Protein 6P28 (pdb70)

Solvent-accessible surface area: 9108 Å² total; per-residue (Å²): 158,37,1,8,4,6,30,4,28,1,4,0,63,3,61,26,189,61,14,13,14,0,5,0,12,125,64,74,6,67,107,47,31,92,44,12,0,0,0,1,62,52,157,180,59,58,38,4,52,2,39,0,5,37,59,43,81,90,98,36,78,41,164,129,59,138,110,110,53,88,2,95,37,63,34,16,2,3,0,7,1,108,62,40,29,100,0,0,5,0,14,80,41,40,0,35,58,22,124,106,28,56,1,0,0,6,61,6,61,84,135,86,26,51,68,50,0,7,0,20,4,78,39,44,68,41,150,60,140,85,65,95,98,47,1,5,34,95,39,1,7,0,16,0,68,0,89,81,54,33,2,24,0,0,6,17,54,56,63,5,55,120,82,0,107,167,21,41,0,1,0,0,15,78,143,23,178,114,161,36,80,79,0,25,0,18,0,52,61,31,121,130

Secondary structure (DSSP, 8-state):
-B-BTTT-EEEEEE-STT--EEEEEEEE-SSTT--EEEEEESS--GGG-EEEEEPTTSPPP-TT-SS--B--TTSEEEEEETTT-PEEEEEEEE-SSSTTSEEEEEE--SSS--GGG-EEEEEEEESS-S-TTS-BTTTEEEEEEETTT--EEEEEEEEP-GGGTTPEEEEEESS--TT-STT-EEEEEEE-

Nearest PDB structures (foldseek):
  6p28-assembly1_A  TM=1.005E+00  e=9.018E-37  Saccharomyces cerevisiae
  6zqq-assembly4_D  TM=9.935E-01  e=1.922E-28  Saccharomyces cerevisiae
  6p25-assembly1_B  TM=9.724E-01  e=9.330E-30  Saccharomyces cerevisiae W303
  6p2r-assembly1_A  TM=8.924E-01  e=5.128E-16  Saccharomyces cerevisiae W303
  1t9f-assembly1_A  TM=8.942E-01  e=1.875E-12  Caenorhabditis elegans

B-factor: mean 20.51, std 10.95, range [8.38, 121.94]

Sequence (192 aa):
RDIALGSSVVSIKNQALGGSLLHSHIQTYPDGSNQQQVTCYGYKDANNEWFFNRERGLPSWSENETDIEYLKPGTSYRLVHKSTGRNLHTHPVAAPVSKTQWEVSGYGDNVVGDNKDNWVIEIMDQRGDEDPEKLHTLTTSFRIKNLEMGCYLAQTGNSLPEWGFRQQEVVCMKNPFKRDKRTWWNIETHEN

InterPro domains:
  IPR003342 ArnT-like, N-terminal domain [PF02366] (69-312)
  IPR016093 MIR motif [PF02815] (360-520)
  IPR016093 MIR motif [PS50919] (339-394)
  IPR016093 MIR motif [PS50919] (407-463)
  IPR016093 MIR motif [PS50919] (471-529)
  IPR016093 MIR motif [SM00472] (339-394)
  IPR016093 MIR motif [SM00472] (407-463)
  IPR016093 MIR motif [SM00472] (472-529)
  IPR027005 O-mannosyl-transferase-like [PTHR10050] (40-753)
  IPR032421 Protein O-mannosyl-transferase, C-terminal four TM domain [PF16192] (548-751)
  IPR036300 Mir domain superfamily [SSF82109] (346-525)

Radius of gyration: 15.25 Å; Cα contacts (8 Å, |Δi|>4): 508; chains: 1; bounding box: 36×42×40 Å

GO terms:
  GO:0004169 dolichyl-phosphate-mannose-protein mannosyltransferase activity (F, IDA)
  GO:0097582 dolichyl-phosphate-mannose-protein mannosyltransferase Pmt1p-Pmt2p dimer complex (C, IDA)
  GO:0097584 dolichyl-phosphate-mannose-protein mannosyltransferase Pmt5p-Pmt2p dimer complex (C, IDA)
  GO:0035269 protein O-linked glycosylation via mannose (P, IGI)
  GO:0036503 ERAD pathway (P, IGI)
  GO:0004169 dolichyl-phosphate-mannose-protein mannosyltransferase activity (F, IGI)
  GO:1900101 regulation of endoplasmic reticulum unfolded protein response (P, IGI)
  GO:0032527 protein exit from endoplasmic reticulum (P, IGI)
  GO:0035269 protein O-linked glycosylation via mannose (P, IMP)
  GO:0036503 ERAD pathway (P, IMP)
  GO:0005783 endoplasmic reticulum (C, HDA)
  GO:0004169 dolichyl-phosphate-mannose-protein mannosyltransferase activity (F, IMP)
  GO:1900101 regulation of endoplasmic reticulum unfolded protein response (P, IMP)
  GO:0006493 protein O-linked glycosylation (P, IMP)
  GO:0097582 dolichyl-phosphate-mannose-protein mannosyltransferase Pmt1p-Pmt2p dimer complex (C, IPI)
  GO:0005515 protein binding (F, IPI)
  GO:0035269 protein O-linked glycosylation via mannose (P, IDA)
  GO:0009272 fungal-type cell wall biogenesis (P, IDA)

Foldseek 3Di:
DFAFAPQKKFWKWFDDDVIATWFWDQFFDPDWPRATAIFGDHDDDLRRIKGKFAAQPDDTDDPPDDDTGTDFAPHKIWIARVVPQFTWFWDPTAFDPNRVFTGIHGHDHNPDDDLRRIKGKAWDFADDDDDSRTADAPGTKIWIARPVVRFTKFQDPAFDPCSNPRGTTITGHDPDDPPPRRRIMHTHDIDD

Structure (mmCIF, N/CA/C/O backbone):
data_6P28
#
_entry.id   6P28
#
_cell.length_a   34.289
_cell.length_b   71.403
_cell.length_c   37.886
_cell.angle_alpha   90.00
_cell.angle_beta   96.37
_cell.angle_gamma   90.00
#
_symmetry.space_group_name_H-M   'P 1 21 1'
#
loop_
_entity.id
_entity.type
_entity.pdbx_description
1 polymer 'Dolichyl-phosphate-mannose--protein mannosyltransferase 2'
2 water water
#
loop_
_atom_site.group_PDB
_atom_site.id
_atom_site.type_symbol
_atom_site.label_atom_id
_atom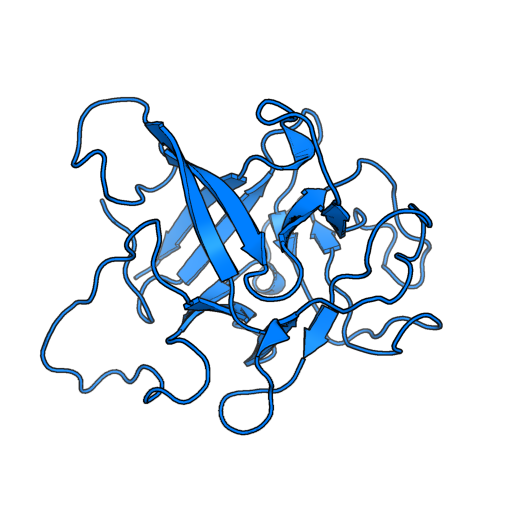_site.label_alt_id
_atom_site.label_comp_id
_atom_site.label_asym_id
_atom_site.label_entity_id
_atom_site.label_seq_id
_atom_site.pdbx_PDB_ins_code
_atom_site.Cartn_x
_atom_site.Cartn_y
_atom_site.Cartn_z
_atom_site.occupancy
_atom_site.B_iso_or_equiv
_atom_site.auth_seq_id
_atom_site.auth_comp_id
_atom_site.auth_asym_id
_atom_site.auth_atom_id
_atom_site.pdbx_PDB_model_num
ATOM 1 N N . ARG A 1 4 ? 24.393 36.934 -2.617 1.00 40.06 4 ARG A N 1
ATOM 2 C CA . ARG A 1 4 ? 23.153 36.410 -2.015 1.00 35.30 4 ARG A CA 1
ATOM 3 C C . ARG A 1 4 ? 22.081 37.492 -2.028 1.00 29.85 4 ARG A C 1
ATOM 4 O O . ARG A 1 4 ? 22.345 38.670 -2.026 1.00 36.80 4 ARG A O 1
ATOM 12 N N . ASP A 1 5 ? 20.872 37.039 -2.123 1.00 21.84 5 ASP A N 1
ATOM 13 C CA . ASP A 1 5 ? 19.731 37.874 -2.480 1.00 20.34 5 ASP A CA 1
ATOM 14 C C . ASP A 1 5 ? 18.737 37.622 -1.360 1.00 19.24 5 ASP A C 1
ATOM 15 O O . ASP A 1 5 ? 18.751 36.627 -0.629 1.00 17.70 5 ASP A O 1
ATOM 20 N N . ILE A 1 6 ? 17.839 38.594 -1.181 1.00 16.54 6 ILE A N 1
ATOM 21 C CA . ILE A 1 6 ? 16.825 38.531 -0.147 1.00 15.20 6 ILE A CA 1
ATOM 22 C C . ILE A 1 6 ? 15.486 38.132 -0.782 1.00 14.32 6 ILE A C 1
ATOM 23 O O . ILE A 1 6 ? 15.139 38.729 -1.826 1.00 16.10 6 ILE 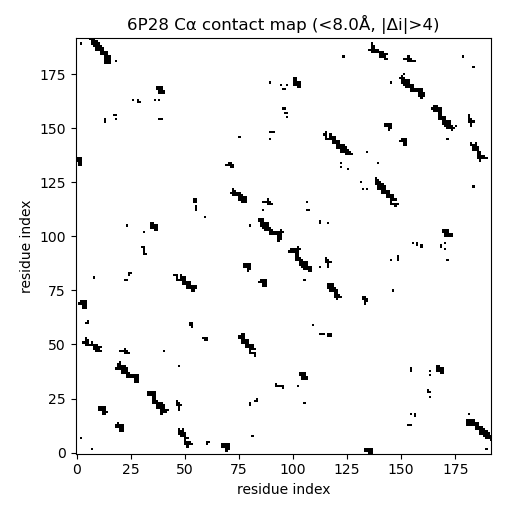A O 1
ATOM 28 N N . ALA A 1 7 ? 14.850 37.182 -0.106 1.00 14.06 7 ALA A N 1
ATOM 29 C CA . ALA A 1 7 ? 13.540 36.689 -0.586 1.00 16.69 7 ALA A CA 1
ATOM 30 C C . ALA A 1 7 ? 12.417 37.032 0.366 1.00 16.72 7 ALA A C 1
ATOM 31 O O . ALA A 1 7 ? 12.625 37.175 1.554 1.00 16.83 7 ALA A O 1
ATOM 33 N N . LEU A 1 8 ? 11.185 36.999 -0.124 1.00 15.71 8 LEU A N 1
ATOM 34 C CA . LEU A 1 8 ? 10.047 37.254 0.752 1.00 17.57 8 LEU A CA 1
ATOM 35 C C . LEU A 1 8 ? 9.661 35.996 1.553 1.00 15.34 8 LEU A C 1
ATOM 36 O O . LEU A 1 8 ? 9.465 34.920 0.988 1.00 18.01 8 LEU A O 1
ATOM 41 N N . GLY A 1 9 ? 9.555 36.156 2.871 1.00 15.05 9 GLY A N 1
ATOM 42 C CA . GLY A 1 9 ? 9.184 35.146 3.771 1.00 16.62 9 GLY A CA 1
ATOM 43 C C . GLY A 1 9 ? 10.333 34.401 4.423 1.00 17.52 9 GLY A C 1
ATOM 44 O O . GLY A 1 9 ? 10.464 34.346 5.670 1.00 21.09 9 GLY A O 1
ATOM 45 N N . SER A 1 10 ? 11.210 33.833 3.591 1.00 17.84 10 SER A N 1
ATOM 46 C CA . SER A 1 10 ? 12.214 32.934 4.179 1.00 17.90 10 SER A CA 1
ATOM 47 C C . SER A 1 10 ? 13.560 33.595 4.517 1.00 17.29 10 SER A C 1
ATOM 48 O O . SER A 1 10 ? 14.452 32.929 5.027 1.00 19.70 10 SER A O 1
ATOM 51 N N . SER A 1 11 ? 13.690 34.865 4.185 1.00 15.46 11 SER A N 1
ATOM 52 C CA . SER A 1 11 ? 14.865 35.650 4.624 1.00 14.34 11 SER A CA 1
ATOM 53 C C . SER A 1 11 ? 14.517 36.361 5.899 1.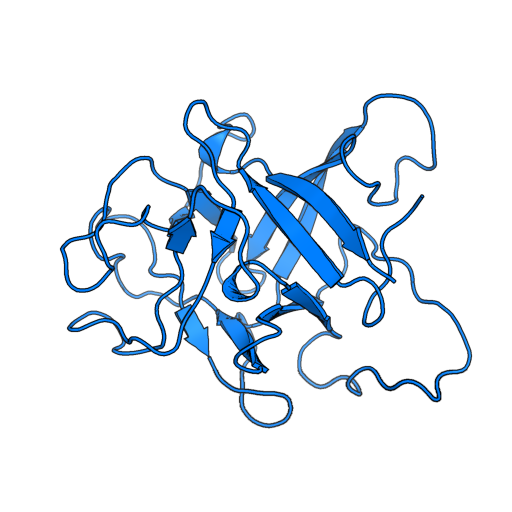00 13.14 11 SER A C 1
ATOM 54 O O . SER A 1 11 ? 13.638 37.318 5.911 1.00 15.93 11 SER A O 1
ATOM 57 N N . VAL A 1 12 ? 15.157 35.990 6.983 1.00 12.37 12 VAL A N 1
ATOM 58 C CA . VAL A 1 12 ? 15.028 36.693 8.295 1.00 13.26 12 VAL A CA 1
ATOM 59 C C . VAL A 1 12 ? 16.205 37.614 8.398 1.00 12.68 12 VAL A C 1
ATOM 60 O O . VAL A 1 12 ? 17.357 37.162 8.329 1.00 13.31 12 VAL A O 1
ATOM 64 N N . VAL A 1 13 ? 15.944 38.932 8.551 1.00 12.28 13 VAL A N 1
ATOM 65 C CA . VAL A 1 13 ? 17.006 39.918 8.402 1.00 12.05 13 VAL A CA 1
ATOM 66 C C . VAL A 1 13 ? 17.062 40.828 9.582 1.00 10.79 13 VAL A C 1
ATOM 67 O O . VAL A 1 13 ? 16.057 41.080 10.257 1.00 11.34 13 VAL A O 1
ATOM 71 N N . SER A 1 14 ? 18.236 41.413 9.760 1.00 11.07 14 SER A N 1
ATOM 72 C CA . SER A 1 14 ? 18.361 42.647 10.543 1.00 10.50 14 SER A CA 1
ATOM 73 C C . SER A 1 14 ? 18.612 43.763 9.562 1.00 9.89 14 SER A C 1
ATOM 74 O O . SER A 1 14 ? 19.212 43.550 8.494 1.00 11.05 14 SER A O 1
ATOM 77 N N . ILE A 1 15 ? 18.124 44.978 9.890 1.00 9.52 15 ILE A N 1
ATOM 78 C CA . ILE A 1 15 ? 18.089 46.124 8.974 1.00 9.58 15 ILE A CA 1
ATOM 79 C C . ILE A 1 15 ? 18.772 47.298 9.652 1.00 9.99 15 ILE A C 1
ATOM 80 O O . ILE A 1 15 ? 18.300 47.758 10.696 1.00 9.57 15 ILE A O 1
ATOM 85 N N . LYS A 1 16 ? 19.942 47.673 9.157 1.00 9.97 16 LYS A N 1
ATOM 86 C CA . LYS A 1 16 ? 20.766 48.638 9.766 1.00 10.26 16 LYS A CA 1
ATOM 87 C C . LYS A 1 16 ? 20.681 50.001 9.104 1.00 9.13 16 LYS A C 1
ATOM 88 O O . LYS A 1 16 ? 20.769 50.128 7.877 1.00 10.27 16 LYS A O 1
ATOM 94 N N . ASN A 1 17 ? 20.588 51.015 9.933 1.00 8.38 17 ASN A N 1
ATOM 95 C CA . ASN A 1 17 ? 20.552 52.373 9.416 1.00 9.60 17 ASN A CA 1
ATOM 96 C C . ASN A 1 17 ? 21.936 52.839 9.080 1.00 10.65 17 ASN A C 1
ATOM 97 O O . ASN A 1 17 ? 22.861 52.562 9.812 1.00 11.44 17 ASN A O 1
ATOM 102 N N . GLN A 1 18 ? 22.052 53.664 8.035 1.00 10.75 18 GLN A N 1
ATOM 103 C CA . GLN A 1 18 ? 23.384 54.065 7.515 1.00 11.39 18 GLN A CA 1
ATOM 104 C C . GLN A 1 18 ? 23.889 55.374 8.002 1.00 11.92 18 GLN A C 1
ATOM 105 O O . GLN A 1 18 ? 25.076 55.688 7.662 1.00 14.38 18 GLN A O 1
ATOM 111 N N . ALA A 1 19 ? 23.118 56.114 8.731 1.00 11.53 19 ALA A N 1
ATOM 112 C CA . ALA A 1 19 ? 23.678 57.369 9.312 1.00 13.54 19 ALA A CA 1
ATOM 113 C C . ALA A 1 19 ? 24.763 57.018 10.333 1.00 13.01 19 ALA A C 1
ATOM 114 O O . ALA A 1 19 ? 24.856 55.938 10.860 1.00 13.22 19 ALA A O 1
ATOM 116 N N . LEU A 1 20 ? 25.591 58.032 10.630 1.00 15.46 20 LEU A N 1
ATOM 117 C CA . LEU A 1 20 ? 26.538 57.904 11.704 1.00 15.70 20 LEU A CA 1
ATOM 118 C C . LEU A 1 20 ? 25.707 57.673 12.961 1.00 16.28 20 LEU A C 1
ATOM 119 O O . LEU A 1 20 ? 24.787 58.419 13.223 1.00 17.96 20 LEU A O 1
ATOM 124 N N . GLY A 1 21 ? 26.008 56.689 13.765 1.00 16.40 21 GLY A N 1
ATOM 125 C CA . GLY A 1 21 ? 25.132 56.426 14.910 1.00 17.35 21 GLY A CA 1
ATOM 126 C C . GLY A 1 21 ? 23.972 55.529 14.559 1.00 15.27 21 GLY A C 1
ATOM 127 O O . GLY A 1 21 ? 23.199 55.148 15.455 1.00 16.82 21 GLY A O 1
ATOM 128 N N . GLY A 1 22 ? 23.848 55.105 13.323 1.00 13.49 22 GLY A N 1
ATOM 129 C CA . GLY A 1 22 ? 22.734 54.264 12.923 1.00 12.97 22 GLY A CA 1
ATOM 130 C C . GLY A 1 22 ? 22.826 52.905 13.548 1.00 13.12 22 GLY A C 1
ATOM 131 O O . GLY A 1 22 ? 23.858 52.400 13.750 1.00 14.71 22 GLY A O 1
ATOM 132 N N . SER A 1 23 ? 21.681 52.347 13.835 1.00 12.04 23 SER A N 1
ATOM 133 C CA . SER A 1 23 ? 21.595 51.040 14.436 1.00 12.05 23 SER A CA 1
ATOM 134 C C . SER A 1 23 ? 20.368 50.298 13.926 1.00 11.32 23 SER A C 1
ATOM 135 O O . SER A 1 23 ? 19.777 50.729 13.021 1.00 11.88 23 SER A O 1
ATOM 138 N N . LEU A 1 24 ? 20.086 49.152 14.501 1.00 10.48 24 LEU A N 1
ATOM 139 C CA . LEU A 1 24 ? 19.171 48.142 13.964 1.00 9.72 24 LEU A CA 1
ATOM 140 C C . LEU A 1 24 ? 17.692 48.331 14.225 1.00 9.80 24 LEU A C 1
ATOM 141 O O . LEU A 1 24 ? 17.289 48.544 15.316 1.00 10.67 24 LEU A O 1
ATOM 146 N N . LEU A 1 25 ? 16.892 48.202 13.173 1.00 9.36 25 LEU A N 1
ATOM 147 C CA . LEU A 1 25 ? 15.443 48.348 13.331 1.00 9.25 25 LEU A CA 1
ATOM 148 C C . LEU A 1 25 ? 14.934 47.335 14.325 1.00 9.01 25 LEU A C 1
ATOM 149 O O . LEU A 1 25 ? 15.300 46.178 14.243 1.00 10.22 25 LEU A O 1
ATOM 154 N N . HIS A 1 26 ? 14.094 47.758 15.243 1.00 9.40 26 HIS A N 1
ATOM 155 C CA . HIS A 1 26 ? 13.800 46.957 16.493 1.00 9.93 26 HIS A CA 1
ATOM 156 C C . HIS A 1 26 ? 12.367 47.188 16.855 1.00 10.20 26 HIS A C 1
ATOM 157 O O . HIS A 1 26 ? 11.800 48.227 16.620 1.00 10.58 26 HIS A O 1
ATOM 164 N N . SER A 1 27 ? 11.775 46.175 17.513 1.00 10.53 27 SER A N 1
ATOM 165 C CA . SER A 1 27 ? 10.472 46.359 18.118 1.00 11.30 27 SER A CA 1
ATOM 166 C C . SER A 1 27 ? 10.431 45.377 19.313 1.00 13.80 27 SER A C 1
ATOM 167 O O . SER A 1 27 ? 11.400 44.631 19.600 1.00 13.90 27 SER A O 1
ATOM 170 N N . HIS A 1 28 ? 9.334 45.532 20.084 1.00 12.08 28 HIS A N 1
ATOM 171 C CA . HIS A 1 28 ? 9.178 44.825 21.376 1.00 13.32 28 HIS A CA 1
ATOM 172 C C . HIS A 1 28 ? 7.742 45.088 21.725 1.00 13.49 28 HIS A C 1
ATOM 173 O O . HIS A 1 28 ? 7.004 45.824 21.096 1.00 13.71 28 HIS A O 1
ATOM 180 N N . ILE A 1 29 ? 7.294 44.381 22.780 1.00 15.06 29 ILE A N 1
ATOM 181 C CA . ILE A 1 29 ? 5.843 44.495 23.162 1.00 16.56 29 ILE A CA 1
ATOM 182 C C . ILE A 1 29 ? 5.425 45.856 23.734 1.00 15.86 29 ILE A C 1
ATOM 183 O O . ILE A 1 29 ? 4.238 46.141 23.699 1.00 18.32 29 ILE A O 1
ATOM 188 N N . GLN A 1 30 ? 6.316 46.706 24.131 1.00 14.99 30 GLN A N 1
ATOM 189 C CA . GLN A 1 30 ? 5.982 47.955 24.749 1.00 15.94 30 GLN A CA 1
ATOM 190 C C . GLN A 1 30 ? 5.268 48.871 23.807 1.00 16.44 30 GLN A C 1
ATOM 191 O O . GLN A 1 30 ? 5.619 48.899 22.577 1.00 16.07 30 GLN A O 1
ATOM 197 N N . THR A 1 31 ? 4.296 49.621 24.253 1.00 15.67 31 THR A N 1
ATOM 198 C CA . THR A 1 31 ? 3.483 50.523 23.460 1.00 15.26 31 THR A CA 1
ATOM 199 C C . THR A 1 31 ? 3.811 51.986 23.709 1.00 14.78 31 THR A C 1
ATOM 200 O O . THR A 1 31 ? 4.425 52.347 24.728 1.00 16.96 31 THR A O 1
ATOM 204 N N . TYR A 1 32 ? 3.459 52.872 22.789 1.00 14.30 32 TYR A N 1
ATOM 205 C CA . TYR A 1 32 ? 3.648 54.286 22.988 1.00 14.43 32 TYR A CA 1
ATOM 206 C C . TYR A 1 32 ? 2.671 54.808 24.059 1.00 15.30 32 TYR A C 1
ATOM 207 O O . TYR A 1 32 ? 1.509 54.448 24.017 1.00 15.96 32 TYR A O 1
ATOM 216 N N . PRO A 1 33 ? 3.176 55.592 25.013 1.00 16.47 33 PRO A N 1
ATOM 217 C CA . PRO A 1 33 ? 2.246 56.132 26.053 1.00 18.02 33 PRO A CA 1
ATOM 218 C C . PRO A 1 33 ? 1.317 57.142 25.462 1.00 18.74 33 PRO A C 1
ATOM 219 O O . PRO A 1 33 ? 0.150 57.300 26.010 1.00 20.45 33 PRO A O 1
ATOM 223 N N . ASP A 1 34 ? 1.730 57.904 24.451 1.00 17.55 34 ASP A N 1
ATOM 224 C CA . ASP A 1 34 ? 0.876 58.857 23.782 1.00 20.24 34 ASP A CA 1
ATOM 225 C C . ASP A 1 34 ? 0.751 58.413 22.325 1.00 17.71 34 ASP A C 1
ATOM 226 O O . ASP A 1 34 ? 0.732 57.200 22.048 1.00 18.53 34 ASP A O 1
ATOM 231 N N . GLY A 1 35 ? 0.614 59.377 21.450 1.00 17.61 35 GLY A N 1
ATOM 232 C CA . GLY A 1 35 ? 0.508 59.073 20.016 1.00 17.77 35 GLY A CA 1
ATOM 233 C C . GLY A 1 35 ? -0.621 58.115 19.788 1.00 18.43 35 GLY A C 1
ATOM 234 O O . GLY A 1 35 ? -1.731 58.278 20.303 1.00 20.05 35 GLY A O 1
ATOM 235 N N . SER A 1 36 ? -0.358 57.062 19.017 1.00 16.30 36 SER A N 1
ATOM 236 C CA . SER A 1 36 ? -1.403 56.065 18.733 1.00 15.64 36 SER A CA 1
ATOM 237 C C . SER A 1 36 ? -1.593 55.009 19.814 1.00 16.36 36 SER A C 1
ATOM 238 O O . SER A 1 36 ? -2.512 54.168 19.690 1.00 15.95 36 SER A O 1
ATOM 241 N N . ASN A 1 37 ? -0.731 54.951 20.809 1.00 16.65 37 ASN A N 1
ATOM 242 C CA . ASN A 1 37 ? -0.703 53.817 21.758 1.00 16.07 37 ASN A CA 1
ATOM 243 C C . ASN A 1 37 ? -0.448 52.505 21.189 1.00 15.29 37 ASN A C 1
ATOM 244 O O . ASN A 1 37 ? -0.595 51.484 21.816 1.00 15.71 37 ASN A O 1
ATOM 249 N N . GLN A 1 38 ? 0.051 52.457 19.944 1.00 14.49 38 GLN A N 1
ATOM 250 C CA . GLN A 1 38 ? 0.427 51.211 19.299 1.00 14.12 38 GLN A CA 1
ATOM 251 C C . GLN A 1 38 ? 1.856 50.709 19.753 1.00 12.57 38 GLN A C 1
ATOM 252 O O . GLN A 1 38 ? 2.552 51.409 20.466 1.00 14.10 38 GLN A O 1
ATOM 258 N N . GLN A 1 39 ? 2.252 49.539 19.234 1.00 13.26 39 GLN A N 1
ATOM 259 C CA . GLN A 1 39 ? 3.515 48.956 19.611 1.00 13.34 39 GLN A CA 1
ATOM 260 C C . GLN A 1 39 ? 4.663 49.862 19.122 1.00 11.50 39 GLN A C 1
ATOM 261 O O . GLN A 1 39 ? 4.660 50.303 17.934 1.00 13.07 39 GLN A O 1
ATOM 267 N N . GLN A 1 40 ? 5.619 50.114 19.918 1.00 11.85 40 GLN A N 1
ATOM 268 C CA . GLN A 1 40 ? 6.781 50.941 19.595 1.00 11.68 40 GLN A CA 1
ATOM 269 C C . GLN A 1 40 ? 7.648 50.258 18.536 1.00 10.90 40 GLN A C 1
ATOM 270 O O . GLN A 1 40 ? 7.805 49.043 18.501 1.00 11.71 40 GLN A O 1
ATOM 276 N N . VAL A 1 41 ? 8.290 51.109 17.700 1.00 10.65 41 VAL A N 1
ATOM 277 C CA . VAL A 1 41 ? 9.387 50.709 16.850 1.00 9.90 41 VAL A CA 1
ATOM 278 C C . VAL A 1 41 ? 10.518 51.632 17.092 1.00 10.53 41 VAL A C 1
ATOM 279 O O . VAL A 1 41 ? 10.338 52.828 17.246 1.00 11.63 41 VAL A O 1
ATOM 283 N N . THR A 1 42 ? 11.733 51.050 17.188 1.00 10.87 42 THR A N 1
ATOM 284 C CA . THR A 1 42 ? 12.905 51.813 17.621 1.00 10.24 42 THR A CA 1
ATOM 285 C C . THR A 1 42 ? 14.109 51.360 16.759 1.00 9.86 42 THR A C 1
ATOM 286 O O . THR A 1 42 ? 13.972 50.434 15.940 1.00 9.24 42 THR A O 1
ATOM 290 N N . CYS A 1 43 ? 15.279 51.921 16.971 1.00 9.44 43 CYS A N 1
ATOM 291 C CA . CYS A 1 43 ? 16.525 51.295 16.644 1.00 10.15 43 CYS A CA 1
ATOM 292 C C . CYS A 1 43 ? 17.340 51.004 17.906 1.00 10.37 43 CYS A C 1
ATOM 293 O O . CYS A 1 43 ? 17.349 51.806 18.827 1.00 12.00 43 CYS A O 1
ATOM 296 N N . TYR A 1 44 ? 17.989 49.867 17.859 1.00 11.15 44 TYR A N 1
ATOM 297 C CA . TYR A 1 44 ? 18.752 49.296 18.953 1.00 13.47 44 TYR A CA 1
ATOM 298 C C . TYR A 1 44 ? 20.120 48.887 18.463 1.00 12.56 44 TYR A C 1
ATOM 299 O O . TYR A 1 44 ? 20.344 48.429 17.398 1.00 13.82 44 TYR A O 1
ATOM 308 N N . GLY A 1 45 ? 21.107 49.027 19.396 1.00 15.94 45 GLY A N 1
ATOM 309 C CA . GLY A 1 45 ? 22.497 48.897 19.008 1.00 18.01 45 GLY A CA 1
ATOM 310 C C . GLY A 1 45 ? 23.129 47.517 19.102 1.00 22.78 45 GLY A C 1
ATOM 311 O O . GLY A 1 45 ? 24.236 47.383 18.583 1.00 29.56 45 GLY A O 1
ATOM 312 N N . TYR A 1 46 ? 22.496 46.501 19.672 1.00 18.71 46 TYR A N 1
ATOM 313 C CA . TYR A 1 46 ? 23.096 45.218 20.008 1.00 20.93 46 TYR A CA 1
ATOM 314 C C . TYR A 1 46 ? 22.309 44.108 19.406 1.00 23.59 46 TYR A C 1
ATOM 315 O O . TYR A 1 46 ? 21.116 44.260 19.098 1.00 20.33 46 TYR A O 1
ATOM 324 N N . LYS A 1 47 ? 22.978 42.956 19.331 1.00 23.28 47 LYS A N 1
ATOM 325 C CA . LYS A 1 47 ? 22.411 41.769 18.765 1.00 26.64 47 LYS A CA 1
ATOM 326 C C . LYS A 1 47 ? 21.250 41.324 19.637 1.00 21.47 47 LYS A C 1
ATOM 327 O O . LYS A 1 47 ? 21.347 41.225 20.847 1.00 24.53 47 LYS A O 1
ATOM 333 N N . ASP A 1 48 ? 20.107 41.108 19.004 1.00 20.05 48 ASP A N 1
ATOM 334 C CA . ASP A 1 48 ? 18.957 40.601 19.730 1.00 19.22 48 ASP A CA 1
ATOM 335 C C . ASP A 1 48 ? 17.936 39.993 18.785 1.00 17.53 48 ASP A C 1
ATOM 336 O O . ASP A 1 48 ? 17.864 40.368 17.614 1.00 17.56 48 ASP A O 1
ATOM 341 N N . ALA A 1 49 ? 17.143 39.056 19.289 1.00 18.37 49 ALA A N 1
ATOM 342 C CA . ALA A 1 49 ? 16.064 38.511 18.486 1.00 17.23 49 ALA A CA 1
ATOM 343 C C . ALA A 1 49 ? 14.965 39.543 18.105 1.00 15.19 49 ALA A C 1
ATOM 344 O O . ALA A 1 49 ? 14.342 39.330 17.030 1.00 16.57 49 ALA A O 1
ATOM 346 N N . ASN A 1 50 ? 14.848 40.588 18.923 1.00 15.27 50 ASN A N 1
ATOM 347 C CA . ASN A 1 50 ? 13.862 41.628 18.625 1.00 13.93 50 ASN A CA 1
ATOM 348 C C . ASN A 1 50 ? 14.302 42.550 17.460 1.00 13.22 50 ASN A C 1
ATOM 349 O O . ASN A 1 50 ? 13.546 43.458 17.082 1.00 12.92 50 ASN A O 1
ATOM 354 N N . ASN A 1 51 ? 15.476 42.336 16.925 1.00 12.99 51 ASN A N 1
ATOM 355 C CA . ASN A 1 51 ? 15.943 42.973 15.648 1.00 13.59 51 ASN A CA 1
ATOM 356 C C . ASN A 1 51 ? 15.625 42.191 14.382 1.00 12.67 51 ASN A C 1
ATOM 357 O O . ASN A 1 51 ? 15.989 42.633 13.311 1.00 13.50 51 ASN A O 1
ATOM 362 N N . GLU A 1 52 ? 14.949 41.036 14.495 1.00 12.31 52 GLU A N 1
ATOM 363 C CA . GLU A 1 52 ? 14.647 40.253 13.351 1.00 12.69 52 GLU A CA 1
ATOM 364 C C . GLU A 1 52 ? 13.350 40.580 12.671 1.00 11.09 52 GLU A C 1
ATOM 365 O O . GLU A 1 52 ? 12.297 40.735 13.330 1.00 12.82 52 GLU A O 1
ATOM 371 N N . TRP A 1 53 ? 13.408 40.698 11.346 1.00 10.41 53 TRP A N 1
ATOM 372 C CA . TRP A 1 53 ? 12.272 41.061 10.491 1.00 10.57 53 TRP A CA 1
ATOM 373 C C . TRP A 1 53 ? 12.205 40.095 9.332 1.00 11.53 53 TRP A C 1
ATOM 374 O O . TRP A 1 53 ? 13.251 39.511 8.934 1.00 12.00 53 TRP A O 1
ATOM 385 N N . PHE A 1 54 ? 11.058 39.975 8.710 1.00 12.22 54 PHE A N 1
ATOM 386 C CA . PHE A 1 54 ? 10.944 39.359 7.411 1.00 12.03 54 PHE A CA 1
ATOM 387 C C . PHE A 1 54 ? 9.945 40.077 6.566 1.00 12.17 54 PHE A C 1
ATOM 388 O O . PHE A 1 54 ? 9.099 40.812 7.113 1.00 13.38 54 PHE A O 1
ATOM 396 N N . PHE A 1 55 ? 9.997 39.941 5.285 1.00 13.49 55 PHE A N 1
ATOM 397 C CA . PHE A 1 55 ? 9.078 40.579 4.347 1.00 12.63 55 PHE A CA 1
ATOM 398 C C . PHE A 1 55 ? 7.939 39.615 4.074 1.00 13.98 55 PHE A C 1
ATOM 399 O O . PHE A 1 55 ? 8.174 38.405 3.837 1.00 14.78 55 PHE A O 1
ATOM 407 N N . ASN A 1 56 ? 6.729 40.146 4.043 1.00 12.80 56 ASN A N 1
ATOM 408 C CA . ASN A 1 56 ? 5.515 39.378 3.648 1.00 12.87 56 ASN A CA 1
ATOM 409 C C . ASN A 1 56 ? 4.874 40.126 2.524 1.00 13.19 56 ASN A C 1
ATOM 410 O O . ASN A 1 56 ? 5.218 41.218 2.108 1.00 14.22 56 ASN A O 1
ATOM 415 N N . ARG A 1 57 ? 3.900 39.384 1.914 1.00 13.99 57 ARG A N 1
ATOM 416 C CA . ARG A 1 57 ? 3.165 39.972 0.857 1.00 15.86 57 ARG A CA 1
ATOM 417 C C . ARG A 1 57 ? 2.285 41.212 1.235 1.00 14.35 57 ARG A C 1
ATOM 418 O O . ARG A 1 57 ? 1.937 41.343 2.395 1.00 17.26 57 ARG A O 1
ATOM 426 N N . GLU A 1 58 ? 2.054 42.034 0.231 1.00 16.23 58 GLU A N 1
ATOM 427 C CA . GLU A 1 58 ? 1.164 43.199 0.397 1.00 18.58 58 GLU A CA 1
ATOM 428 C C . GLU A 1 58 ? -0.130 42.777 0.992 1.00 20.71 58 GLU A C 1
ATOM 429 O O . GLU A 1 58 ? -0.604 41.626 0.894 1.00 21.17 58 GLU A O 1
ATOM 435 N N . ARG A 1 59 ? -0.751 43.753 1.648 1.00 20.99 59 ARG A N 1
ATOM 436 C CA . ARG A 1 59 ? -1.992 43.513 2.359 1.00 24.69 59 ARG A CA 1
ATOM 437 C C . ARG A 1 59 ? -3.014 42.966 1.394 1.00 22.89 59 ARG A C 1
ATOM 438 O O . ARG A 1 59 ? -3.164 43.454 0.274 1.00 24.80 59 ARG A O 1
ATOM 446 N N . GLY A 1 60 ? -3.720 41.940 1.846 1.00 30.25 60 GLY A N 1
ATOM 447 C CA . GLY A 1 60 ? -4.707 41.295 1.017 1.00 29.94 60 GLY A CA 1
ATOM 448 C C . GLY A 1 60 ? -4.252 40.128 0.175 1.00 33.56 60 GLY A C 1
ATOM 449 O O . GLY A 1 60 ? -5.112 39.317 -0.165 1.00 29.70 60 GLY A O 1
ATOM 450 N N . LEU A 1 61 ? -2.938 40.015 -0.177 1.00 28.86 61 LEU A N 1
ATOM 451 C CA . LEU A 1 61 ? -2.418 38.799 -0.820 1.00 27.46 61 LEU A CA 1
ATOM 452 C C . LEU A 1 61 ? -2.199 37.685 0.165 1.00 24.34 61 LEU A C 1
ATOM 453 O O . LEU A 1 61 ? -2.086 37.876 1.367 1.00 23.78 61 LEU A O 1
ATOM 458 N N . PRO A 1 62 ? -2.134 36.426 -0.352 1.00 24.89 62 PRO A N 1
ATOM 459 C CA . PRO A 1 62 ? -1.873 35.332 0.571 1.00 25.98 62 PRO A CA 1
ATOM 460 C C . PRO A 1 62 ? -0.528 35.516 1.268 1.00 20.61 62 PRO A C 1
ATOM 461 O O . PRO A 1 62 ? 0.419 35.818 0.592 1.00 22.92 62 PRO A O 1
ATOM 465 N N . SER A 1 63 ? -0.532 35.248 2.523 1.00 20.54 63 SER A N 1
ATOM 466 C CA . SER A 1 63 ? 0.678 35.351 3.363 1.00 21.41 63 SER A CA 1
ATOM 467 C C . SER A 1 63 ? 1.639 34.252 3.006 1.00 21.70 63 SER A C 1
ATOM 468 O O . SER A 1 63 ? 1.238 33.138 2.606 1.00 24.31 63 SER A O 1
ATOM 471 N N . TRP A 1 64 ? 2.935 34.494 3.187 1.00 19.06 64 TRP A N 1
ATOM 472 C CA . TRP A 1 64 ? 3.935 33.458 2.890 1.00 19.43 64 TRP A CA 1
ATOM 473 C C . TRP A 1 64 ? 3.716 32.223 3.787 1.00 18.80 64 TRP A C 1
ATOM 474 O O . TRP A 1 64 ? 3.374 32.345 4.913 1.00 19.81 64 TRP A O 1
ATOM 485 N N . SER A 1 65 ? 3.992 31.046 3.250 1.00 21.20 65 SER A N 1
ATOM 486 C CA . SER A 1 65 ? 4.093 29.807 4.007 1.00 23.11 65 SER A CA 1
ATOM 487 C C . SER A 1 65 ? 5.261 29.018 3.448 1.00 24.88 65 SER A C 1
ATOM 488 O O . SER A 1 65 ? 5.792 29.330 2.379 1.00 24.80 65 SER A O 1
ATOM 491 N N . GLU A 1 66 ? 5.605 27.929 4.136 1.00 28.16 66 GLU A N 1
ATOM 492 C CA . GLU A 1 66 ? 6.737 27.091 3.757 1.00 33.64 66 GLU A CA 1
ATOM 493 C C . GLU A 1 66 ? 6.376 26.121 2.632 1.00 36.63 66 GLU A C 1
ATOM 494 O O . GLU A 1 66 ? 7.259 25.383 2.190 1.00 44.92 66 GLU A O 1
ATOM 500 N N . ASN A 1 67 ? 5.116 26.118 2.176 1.00 37.95 67 ASN A N 1
ATOM 501 C CA . ASN A 1 67 ? 4.613 25.185 1.140 1.00 47.58 67 ASN A CA 1
ATOM 502 C C . ASN A 1 67 ? 4.433 25.814 -0.260 1.00 45.93 67 ASN A C 1
ATOM 503 O O . ASN A 1 67 ? 3.655 25.335 -1.066 1.00 48.20 67 ASN A O 1
ATOM 508 N N . GLU A 1 68 ? 5.172 26.864 -0.563 1.00 39.49 68 GLU A N 1
ATOM 509 C CA . GLU A 1 68 ? 5.028 27.543 -1.847 1.00 38.68 68 GLU A CA 1
ATOM 510 C C . GLU A 1 68 ? 5.889 26.990 -2.989 1.00 37.39 68 GLU A C 1
ATOM 511 O O . GLU A 1 68 ? 6.929 26.370 -2.792 1.00 41.10 68 GLU A O 1
ATOM 517 N N . THR A 1 69 ? 5.466 27.321 -4.196 1.00 39.02 69 THR A N 1
ATOM 518 C CA . THR A 1 69 ? 6.034 26.667 -5.387 1.00 40.55 69 THR A CA 1
ATOM 519 C C . THR A 1 69 ? 7.374 27.298 -5.743 1.00 36.56 69 THR A C 1
ATOM 520 O O . THR A 1 69 ? 8.338 26.578 -6.072 1.00 30.96 69 THR A O 1
ATOM 524 N N . ASP A 1 70 ? 7.482 28.620 -5.641 1.00 28.38 70 ASP A N 1
ATOM 525 C CA . ASP A 1 70 ? 8.756 29.282 -6.018 1.00 26.41 70 ASP A CA 1
ATOM 526 C C . ASP A 1 70 ? 9.307 30.169 -4.896 1.00 21.16 70 ASP A C 1
ATOM 527 O O . ASP A 1 70 ? 8.574 30.605 -4.009 1.00 24.14 70 ASP A O 1
ATOM 532 N N . ILE A 1 71 ? 10.586 30.417 -5.000 1.00 18.09 71 ILE A N 1
ATOM 533 C CA . ILE A 1 71 ? 11.230 31.506 -4.227 1.00 18.96 71 ILE A CA 1
ATOM 534 C C . ILE A 1 71 ? 10.861 32.834 -4.905 1.00 20.70 71 ILE A C 1
ATOM 535 O O . ILE A 1 71 ? 10.885 32.918 -6.132 1.00 23.10 71 ILE A O 1
ATOM 540 N N . GLU A 1 72 ? 10.445 33.796 -4.118 1.00 18.67 72 GLU A N 1
ATOM 541 C CA . GLU A 1 72 ? 10.080 35.103 -4.646 1.00 19.40 72 GLU A CA 1
ATOM 542 C C . GLU A 1 72 ? 11.158 36.085 -4.107 1.00 17.65 72 GLU A C 1
ATOM 543 O O . GLU A 1 72 ? 11.206 36.322 -2.901 1.00 18.21 72 GLU A O 1
ATOM 549 N N . TYR A 1 73 ? 11.938 36.621 -4.989 1.00 17.67 73 TYR A N 1
ATOM 550 C CA . TYR A 1 73 ? 12.940 37.593 -4.572 1.00 17.35 73 TYR A CA 1
ATOM 551 C C . TYR A 1 73 ? 12.297 38.930 -4.411 1.00 18.66 73 TYR A C 1
ATOM 552 O O . TYR A 1 73 ? 11.415 39.318 -5.165 1.00 19.17 73 TYR A O 1
ATOM 561 N N . LEU A 1 74 ? 12.732 39.661 -3.431 1.00 16.61 74 LEU A N 1
ATOM 562 C CA . LEU A 1 74 ? 12.222 41.020 -3.235 1.00 18.38 74 LEU A CA 1
ATOM 563 C C . LEU A 1 74 ? 12.571 41.902 -4.436 1.00 19.64 74 LEU A C 1
ATOM 564 O O . LEU A 1 74 ? 13.752 41.889 -4.873 1.00 21.83 74 LEU A O 1
ATOM 569 N N . LYS A 1 75 ? 11.626 42.688 -4.902 1.00 18.56 75 LYS A N 1
ATOM 570 C CA . LYS A 1 75 ? 11.757 43.560 -6.103 1.00 20.03 75 LYS A CA 1
ATOM 571 C C . LYS A 1 75 ? 11.515 44.997 -5.576 1.00 18.64 75 LYS A C 1
ATOM 572 O O . LYS A 1 75 ? 10.465 45.292 -4.992 1.00 18.08 75 LYS A O 1
ATOM 578 N N . PRO A 1 76 ? 12.435 45.909 -5.928 1.00 16.19 76 PRO A N 1
ATOM 579 C CA . PRO A 1 76 ? 12.261 47.332 -5.634 1.00 17.98 76 PRO A CA 1
ATOM 580 C C . PRO A 1 76 ? 11.044 47.741 -6.468 1.00 22.10 76 PRO A C 1
ATOM 581 O O . PRO A 1 76 ? 10.883 47.248 -7.586 1.00 24.68 76 PRO A O 1
ATOM 585 N N . GLY A 1 77 ? 10.208 48.628 -5.948 1.00 22.27 77 GLY A N 1
ATOM 586 C CA . GLY A 1 77 ? 8.997 49.003 -6.619 1.00 22.97 77 GLY A CA 1
ATOM 587 C C . GLY A 1 77 ? 7.721 48.319 -6.292 1.00 23.96 77 GLY A C 1
ATOM 588 O O . GLY A 1 77 ? 6.680 48.886 -6.517 1.00 28.66 77 GLY A O 1
ATOM 589 N N . THR A 1 78 ? 7.774 47.106 -5.719 1.00 20.96 78 THR A N 1
ATOM 590 C CA . THR A 1 78 ? 6.679 46.273 -5.438 1.00 17.90 78 THR A CA 1
ATOM 591 C C . THR A 1 78 ? 6.261 46.493 -3.891 1.00 20.36 78 THR A C 1
ATOM 592 O O . THR A 1 78 ? 7.145 46.616 -3.014 1.00 17.37 78 THR A O 1
ATOM 596 N N . SER A 1 79 ? 4.994 46.443 -3.513 1.00 17.90 79 SER A N 1
ATOM 597 C CA . SER A 1 79 ? 4.552 46.570 -2.093 1.00 17.50 79 SER A CA 1
ATOM 598 C C . SER A 1 79 ? 4.777 45.340 -1.302 1.00 15.43 79 SER A C 1
ATOM 599 O O . SER A 1 79 ? 4.390 44.212 -1.659 1.00 17.10 79 SER A O 1
ATOM 602 N N . TYR A 1 80 ? 5.273 45.492 -0.063 1.00 14.74 80 TYR A N 1
ATOM 603 C CA . TYR A 1 80 ? 5.506 44.459 0.909 1.00 13.85 80 TYR A CA 1
ATOM 604 C C . TYR A 1 80 ? 5.104 44.859 2.318 1.00 12.70 80 TYR A C 1
ATOM 605 O O . TYR A 1 80 ? 5.126 46.086 2.608 1.00 14.98 80 TYR A O 1
ATOM 614 N N . ARG A 1 81 ? 4.979 43.881 3.211 1.00 12.09 81 ARG A N 1
ATOM 615 C CA . ARG A 1 81 ? 4.720 44.140 4.622 1.00 13.37 81 ARG A CA 1
ATOM 616 C C . ARG A 1 81 ? 5.967 43.676 5.398 1.00 13.90 81 ARG A C 1
ATOM 617 O O . ARG A 1 81 ? 6.391 42.528 5.262 1.00 13.25 81 ARG A O 1
ATOM 625 N N . LEU A 1 82 ? 6.548 44.564 6.205 1.00 10.48 82 LEU A N 1
ATOM 626 C CA . LEU A 1 82 ? 7.726 44.264 6.977 1.00 12.75 82 LEU A CA 1
ATOM 627 C C . LEU A 1 82 ? 7.317 43.816 8.344 1.00 11.98 82 LEU A C 1
ATOM 628 O O . LEU A 1 82 ? 6.736 44.608 9.100 1.00 12.65 82 LEU A O 1
ATOM 633 N N . VAL A 1 83 ? 7.526 42.541 8.630 1.00 12.03 83 VAL A N 1
ATOM 634 C CA . VAL A 1 83 ? 6.951 41.889 9.831 1.00 11.60 83 VAL A CA 1
ATOM 635 C C . VAL A 1 83 ? 7.993 41.659 10.883 1.00 11.90 83 VAL A C 1
ATOM 636 O O . VAL A 1 83 ? 9.088 41.138 10.603 1.00 13.06 83 VAL A O 1
ATOM 640 N N . HIS A 1 84 ? 7.724 42.066 12.098 1.00 12.52 84 HIS A N 1
ATOM 641 C CA . HIS A 1 84 ? 8.638 41.906 13.227 1.00 12.06 84 HIS A CA 1
ATOM 642 C C . HIS A 1 84 ? 8.503 40.438 13.639 1.00 14.08 84 HIS A C 1
ATOM 643 O O . HIS A 1 84 ? 7.423 40.053 14.084 1.00 16.13 84 HIS A O 1
ATOM 650 N N . LYS A 1 85 ? 9.588 39.690 13.576 1.00 14.43 85 LYS A N 1
ATOM 651 C CA . LYS A 1 85 ? 9.461 38.232 13.741 1.00 15.98 85 LYS A CA 1
ATOM 652 C C . LYS A 1 85 ? 9.015 37.915 15.161 1.00 16.76 85 LYS A C 1
ATOM 653 O O . LYS A 1 85 ? 8.168 36.994 15.283 1.00 19.68 85 LYS A O 1
ATOM 659 N N . SER A 1 86 ? 9.551 38.514 16.200 1.00 15.07 86 SER A N 1
ATOM 660 C CA . SER A 1 86 ? 9.233 38.114 17.583 1.00 16.02 86 SER A CA 1
ATOM 661 C C . SER A 1 86 ? 7.804 38.376 17.947 1.00 18.59 86 SER A C 1
ATOM 662 O O . SER A 1 86 ? 7.196 37.581 18.654 1.00 21.68 86 SER A O 1
ATOM 665 N N . THR A 1 87 ? 7.206 39.464 17.500 1.00 16.26 87 THR A N 1
ATOM 666 C CA . THR A 1 87 ? 5.827 39.806 17.835 1.00 17.80 87 THR A CA 1
ATOM 667 C C . THR A 1 87 ? 4.833 39.526 16.751 1.00 16.19 87 THR A C 1
ATOM 668 O O . THR A 1 87 ? 3.644 39.519 17.054 1.00 17.95 87 THR A O 1
ATOM 672 N N . GLY A 1 88 ? 5.188 39.336 15.494 1.00 16.55 88 GLY A N 1
ATOM 673 C CA . GLY A 1 88 ? 4.288 39.196 14.368 1.00 15.08 88 GLY A CA 1
ATOM 674 C C . GLY A 1 88 ? 3.547 40.454 13.904 1.00 14.28 88 GLY A C 1
ATOM 675 O O . GLY A 1 88 ? 2.783 40.365 13.032 1.00 16.20 88 GLY A O 1
ATOM 676 N N . ARG A 1 89 ? 3.863 41.599 14.500 1.00 13.77 89 ARG A N 1
ATOM 677 C CA . ARG A 1 89 ? 3.278 42.875 14.099 1.00 14.06 89 ARG A CA 1
ATOM 678 C C . ARG A 1 89 ? 3.913 43.412 12.806 1.00 13.83 89 ARG A C 1
ATOM 679 O O . ARG A 1 89 ? 5.082 43.151 12.521 1.00 14.24 89 ARG A O 1
ATOM 687 N N . ASN A 1 90 ? 3.129 44.161 12.036 1.00 13.54 90 ASN A N 1
ATOM 688 C CA . ASN A 1 90 ? 3.565 44.785 10.785 1.00 12.97 90 ASN A CA 1
ATOM 689 C C . ASN A 1 90 ? 4.095 46.169 11.029 1.00 12.96 90 ASN A C 1
ATOM 690 O O . ASN A 1 90 ? 3.440 46.961 11.719 1.00 12.63 90 ASN A O 1
ATOM 695 N N . LEU A 1 91 ? 5.182 46.524 10.352 1.00 10.36 91 LEU A N 1
ATOM 696 C CA . LEU A 1 91 ? 5.631 47.905 10.350 1.00 10.22 91 LEU A CA 1
ATOM 697 C C . LEU A 1 91 ? 4.523 48.783 9.837 1.00 10.65 91 LEU A C 1
ATOM 698 O O . LEU A 1 91 ? 3.953 48.459 8.777 1.00 10.29 91 LEU A O 1
ATOM 703 N N . HIS A 1 92 ? 4.265 49.916 10.471 1.00 10.32 92 HIS A N 1
ATOM 704 C CA . HIS A 1 92 ? 3.054 50.683 10.172 1.00 11.19 92 HIS A CA 1
ATOM 705 C C . HIS A 1 92 ? 3.304 52.161 10.418 1.00 10.35 92 HIS A C 1
ATOM 706 O O . HIS A 1 92 ? 4.102 52.550 11.279 1.00 10.94 92 HIS A O 1
ATOM 713 N N . THR A 1 93 ? 2.612 53.017 9.690 1.00 10.98 93 THR A N 1
ATOM 714 C CA . THR A 1 93 ? 2.616 54.477 9.971 1.00 11.42 93 THR A CA 1
ATOM 715 C C . THR A 1 93 ? 1.270 55.028 9.615 1.00 12.59 93 THR A C 1
ATOM 716 O O . THR A 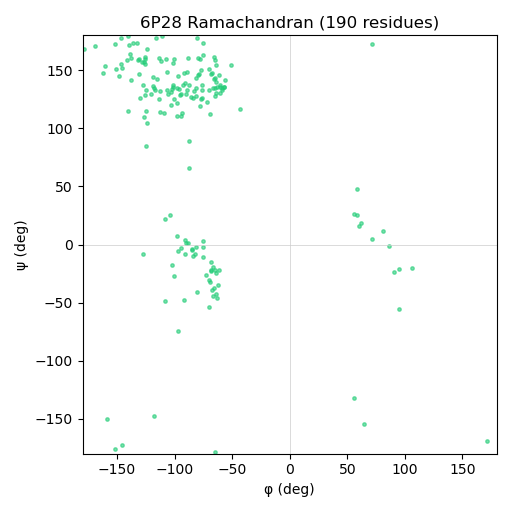1 93 ? 0.341 54.299 9.274 1.00 13.46 93 THR A O 1
ATOM 720 N N . HIS A 1 94 ? 1.116 56.341 9.861 1.00 12.07 94 HIS A N 1
ATOM 721 C CA . HIS A 1 94 ? -0.240 56.979 9.947 1.00 12.74 94 HIS A CA 1
ATOM 722 C C . HIS A 1 94 ? 0.097 58.431 10.208 1.00 13.64 94 HIS A C 1
ATOM 723 O O . HIS A 1 94 ? 1.244 58.820 10.487 1.00 12.64 94 HIS A O 1
ATOM 730 N N . PRO A 1 95 ? -0.917 59.282 10.090 1.00 13.37 95 PRO A N 1
ATOM 731 C CA . PRO A 1 95 ? -0.736 60.709 10.331 1.00 13.38 95 PRO A CA 1
ATOM 732 C C . PRO A 1 95 ? -0.915 61.088 11.805 1.00 14.27 95 PRO A C 1
ATOM 733 O O . PRO A 1 95 ? -1.838 61.748 12.195 1.00 14.85 95 PRO A O 1
ATOM 737 N N . VAL A 1 96 ? 0.009 60.572 12.601 1.00 13.72 96 VAL A N 1
ATOM 738 C CA . VAL A 1 96 ? 0.113 60.761 14.048 1.00 13.29 96 VAL A CA 1
ATOM 739 C C . VAL A 1 96 ? 1.526 61.266 14.281 1.00 12.40 96 VAL A C 1
ATOM 740 O O . VAL A 1 96 ? 2.442 60.694 13.815 1.00 12.25 96 VAL A O 1
ATOM 744 N N . ALA A 1 97 ? 1.654 62.361 15.006 1.00 12.92 97 ALA A N 1
ATOM 745 C CA . ALA A 1 97 ? 2.947 62.953 15.259 1.00 13.18 97 ALA A CA 1
ATOM 746 C C . ALA A 1 97 ? 3.874 62.011 16.002 1.00 12.97 97 ALA A C 1
ATOM 747 O O . ALA A 1 97 ? 3.476 61.353 16.907 1.00 14.16 97 ALA A O 1
ATOM 749 N N . ALA A 1 98 ? 5.114 61.949 15.553 1.00 12.47 98 ALA A N 1
ATOM 750 C CA . ALA A 1 98 ? 6.128 61.095 16.199 1.00 12.51 98 ALA A CA 1
ATOM 751 C C . ALA A 1 98 ? 6.403 61.609 17.610 1.00 12.19 98 ALA A C 1
ATOM 752 O O . ALA A 1 98 ? 6.093 62.783 17.959 1.00 13.69 98 ALA A O 1
ATOM 754 N N . PRO A 1 99 ? 6.925 60.753 18.466 1.00 13.79 99 PRO A N 1
ATOM 755 C CA . PRO A 1 99 ? 7.104 61.133 19.868 1.00 13.69 99 PRO A CA 1
ATOM 756 C C . PRO A 1 99 ? 8.074 62.271 20.144 1.00 15.82 99 PRO A C 1
ATOM 757 O O . PRO A 1 99 ? 7.797 63.039 20.999 1.00 17.16 99 PRO A O 1
ATOM 761 N N . VAL A 1 100 ? 9.204 62.292 19.494 1.00 15.20 100 VAL A N 1
ATOM 762 C CA . VAL A 1 100 ? 10.193 63.318 19.718 1.00 15.68 100 VAL A CA 1
ATOM 763 C C . VAL A 1 100 ? 10.263 64.277 18.549 1.00 15.96 100 VAL A C 1
ATOM 764 O O . VAL A 1 100 ? 10.243 65.450 18.754 1.00 18.25 100 VAL A O 1
ATOM 768 N N . SER A 1 101 ? 10.338 63.764 17.320 1.00 16.21 101 SER A N 1
ATOM 769 C CA . SER A 1 101 ? 10.363 64.614 16.122 1.00 17.41 101 SER A CA 1
ATOM 770 C C . SER A 1 101 ? 8.909 64.879 15.721 1.00 17.16 101 SER A C 1
ATOM 771 O O . SER A 1 101 ? 8.354 64.259 14.872 1.00 16.63 101 SER A O 1
ATOM 774 N N . LYS A 1 102 ? 8.353 65.933 16.277 1.00 17.74 102 LYS A N 1
ATOM 775 C CA . LYS A 1 102 ? 6.942 66.123 16.206 1.00 18.81 102 LYS A CA 1
ATOM 776 C C . LYS A 1 102 ? 6.416 66.585 14.861 1.00 17.16 102 LYS A C 1
ATOM 777 O O . LYS A 1 102 ? 5.199 66.494 14.654 1.00 18.50 102 LYS A O 1
ATOM 783 N N . THR A 1 103 ? 7.258 66.991 13.914 1.00 17.30 103 THR A N 1
ATOM 784 C CA . THR A 1 103 ? 6.864 67.305 12.567 1.00 18.68 103 THR A CA 1
ATOM 785 C C . THR A 1 103 ? 6.948 66.098 11.612 1.00 17.85 103 THR A C 1
ATOM 786 O O . THR A 1 103 ? 6.663 66.253 10.454 1.00 19.36 103 THR A O 1
ATOM 790 N N . GLN A 1 104 ? 7.276 64.943 12.156 1.00 15.26 104 GLN A N 1
ATOM 791 C CA . GLN A 1 104 ? 7.318 63.691 11.356 1.00 12.88 104 GLN A CA 1
ATOM 792 C C . GLN A 1 104 ? 6.259 62.729 11.881 1.00 12.65 104 GLN A C 1
ATOM 793 O O . GLN A 1 104 ? 5.557 63.054 12.843 1.00 12.86 104 GLN A O 1
ATOM 799 N N . TRP A 1 105 ? 6.106 61.564 11.265 1.00 11.37 105 TRP A N 1
ATOM 800 C CA . TRP A 1 105 ? 5.053 60.628 11.608 1.00 11.33 105 TRP A CA 1
ATO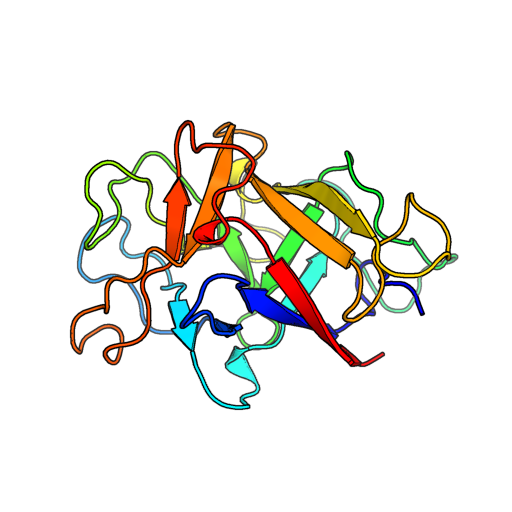M 801 C C . TRP A 1 105 ? 5.554 59.486 12.466 1.00 11.50 105 TRP A C 1
ATOM 802 O O . TRP A 1 105 ? 6.649 58.908 12.241 1.00 11.68 105 TRP A O 1
ATOM 813 N N . GLU A 1 106 ? 4.794 59.126 13.474 1.00 10.61 106 GLU A N 1
ATOM 814 C CA . GLU A 1 106 ? 5.008 57.961 14.271 1.00 9.82 106 GLU A CA 1
ATOM 815 C C . GLU A 1 106 ? 5.047 56.699 13.434 1.00 10.59 106 GLU A C 1
ATOM 816 O O . GLU A 1 106 ? 4.198 56.523 12.576 1.00 11.41 106 GLU A O 1
ATOM 822 N N . VAL A 1 107 ? 5.941 55.775 13.804 1.00 10.16 107 VAL A N 1
ATOM 823 C CA . VAL A 1 107 ? 6.015 54.441 13.206 1.00 11.00 107 VAL A CA 1
ATOM 824 C C . VAL A 1 107 ? 5.714 53.445 14.328 1.00 10.54 107 VAL A C 1
ATOM 825 O O . VAL A 1 107 ? 6.318 53.508 15.404 1.00 12.46 107 VAL A O 1
ATOM 829 N N . SER A 1 108 ? 4.872 52.507 14.064 1.00 11.13 108 SER A N 1
ATOM 830 C CA . SER A 1 108 ? 4.456 51.490 14.993 1.00 10.30 108 SER A CA 1
ATOM 831 C C . SER A 1 108 ? 4.467 50.096 14.440 1.00 10.74 108 SER A C 1
ATOM 832 O O . SER A 1 108 ? 4.719 49.859 13.245 1.00 10.93 108 SER A O 1
ATOM 835 N N . GLY A 1 109 ? 4.213 49.131 15.314 1.00 11.50 109 GLY A N 1
ATOM 836 C CA . GLY A 1 109 ? 3.916 47.734 14.971 1.00 11.80 109 GLY A CA 1
ATOM 837 C C . GLY A 1 109 ? 2.425 47.533 15.061 1.00 12.21 109 GLY A C 1
ATOM 838 O O . GLY A 1 109 ? 1.854 47.892 16.112 1.00 15.54 109 GLY A O 1
ATOM 839 N N . TYR A 1 110 ? 1.782 47.073 14.072 1.00 12.03 110 TYR A N 1
ATOM 840 C CA . TYR A 1 110 ? 0.286 47.037 13.956 1.00 12.88 110 TYR A CA 1
ATOM 841 C C . TYR A 1 110 ? -0.137 45.720 13.373 1.00 13.80 110 TYR A C 1
ATOM 842 O O . TYR A 1 110 ? 0.459 45.142 12.475 1.00 14.93 110 TYR A O 1
ATOM 851 N N . GLY A 1 111 ? -1.243 45.198 13.889 1.00 14.14 111 GLY A N 1
ATOM 852 C CA . GLY A 1 111 ? -1.884 44.043 13.296 1.00 14.90 111 GLY A CA 1
ATOM 853 C C . GLY A 1 111 ? -1.133 42.745 13.293 1.00 16.60 111 GLY A C 1
ATOM 854 O O . GLY A 1 111 ? -0.222 42.533 14.119 1.00 19.73 111 GLY A O 1
ATOM 855 N N . ASP A 1 112 ? -1.477 41.928 12.339 1.00 16.89 112 ASP A N 1
ATOM 856 C CA . ASP A 1 112 ? -0.910 40.548 12.181 1.00 20.49 112 ASP A CA 1
ATOM 857 C C . ASP A 1 112 ? -1.135 40.146 10.711 1.00 21.77 112 ASP A C 1
ATOM 858 O O . ASP A 1 112 ? -1.216 40.938 9.864 1.00 22.14 112 ASP A O 1
ATOM 863 N N . ASN A 1 113 ? -1.318 38.842 10.335 1.00 29.08 113 ASN A N 1
ATOM 864 C CA . ASN A 1 113 ? -1.816 38.543 8.924 1.00 31.55 113 ASN A CA 1
ATOM 865 C C . ASN A 1 113 ? -3.255 38.8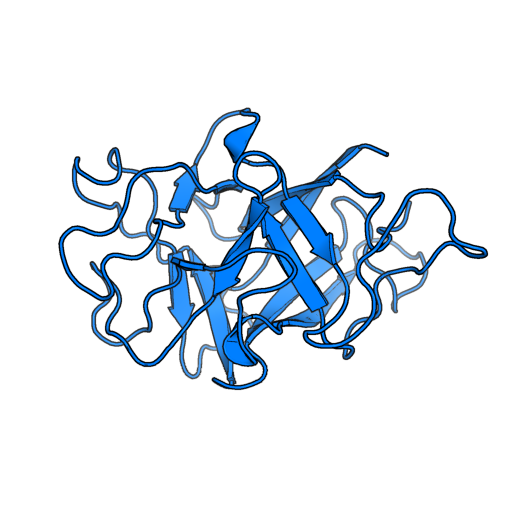85 8.529 1.00 37.21 113 ASN A C 1
ATOM 866 O O . ASN A 1 113 ? -3.551 39.241 7.376 1.00 37.98 113 ASN A O 1
ATOM 871 N N . VAL A 1 114 ? -4.144 38.836 9.474 1.00 33.24 114 VAL A N 1
ATOM 872 C CA . VAL A 1 114 ? -5.550 39.087 9.174 1.00 37.49 114 VAL A CA 1
ATOM 873 C C . VAL A 1 114 ? -5.870 40.541 9.353 1.00 39.08 114 VAL A C 1
ATOM 874 O O . VAL A 1 114 ? -6.423 41.154 8.483 1.00 45.77 114 VAL A O 1
ATOM 878 N N . VAL A 1 115 ? -5.455 41.118 10.469 1.00 27.17 115 VAL A N 1
ATOM 879 C CA . VAL A 1 115 ? -5.820 42.451 10.839 1.00 28.36 115 VAL A CA 1
ATOM 880 C C . VAL A 1 115 ? -4.653 43.266 10.332 1.00 26.91 115 VAL A C 1
ATOM 881 O O . VAL A 1 115 ? -3.491 43.020 10.616 1.00 21.73 115 VAL A O 1
ATOM 885 N N . GLY A 1 116 ? -4.985 44.270 9.599 1.00 23.59 116 GLY A N 1
ATOM 886 C CA . GLY A 1 116 ? -4.057 45.330 9.277 1.00 21.93 116 GLY A CA 1
ATOM 887 C C . GLY A 1 116 ? -4.704 46.168 8.272 1.00 22.08 116 GLY A C 1
ATOM 888 O O . GLY A 1 116 ? -5.931 46.017 8.045 1.00 23.06 116 GLY A O 1
ATOM 889 N N . ASP A 1 117 ? -3.977 47.076 7.662 1.00 19.11 117 ASP A N 1
ATOM 890 C CA . ASP A 1 117 ? -4.489 47.926 6.658 1.00 18.64 117 ASP A CA 1
ATOM 891 C C . ASP A 1 117 ? -3.543 48.401 5.666 1.00 17.71 117 ASP A C 1
ATOM 892 O O . ASP A 1 117 ? -2.414 47.932 5.698 1.00 17.53 117 ASP A O 1
ATOM 897 N N . ASN A 1 118 ? -3.908 49.268 4.726 1.00 16.45 118 ASN A N 1
ATOM 898 C CA . ASN A 1 118 ? -3.095 49.619 3.640 1.00 18.80 118 ASN A CA 1
ATOM 899 C C . ASN A 1 118 ? -1.824 50.350 4.081 1.00 16.83 118 ASN A C 1
ATOM 900 O O . ASN A 1 118 ? -0.872 50.380 3.275 1.00 17.29 118 ASN A O 1
ATOM 905 N N . LYS A 1 119 ? -1.813 50.957 5.273 1.00 15.48 119 LYS A N 1
ATOM 906 C CA . LYS A 1 119 ? -0.575 51.612 5.745 1.00 16.47 119 LYS A CA 1
ATOM 907 C C . LYS A 1 119 ? 0.456 50.632 6.217 1.00 15.62 119 LYS A C 1
ATOM 908 O O . LYS A 1 119 ? 1.585 51.052 6.610 1.00 15.22 119 LYS A O 1
ATOM 914 N N . ASP A 1 120 ? 0.185 49.343 6.112 1.00 14.98 120 ASP A N 1
ATOM 915 C CA . ASP A 1 120 ? 1.195 48.295 6.357 1.00 13.20 120 ASP A CA 1
ATOM 916 C C . ASP A 1 120 ? 2.017 48.055 5.093 1.00 13.27 120 ASP A C 1
ATOM 917 O O . ASP A 1 120 ? 2.974 47.257 5.157 1.00 13.56 120 ASP A O 1
ATOM 922 N N . ASN A 1 121 ? 1.749 48.678 3.976 1.00 12.89 121 ASN A N 1
ATOM 923 C CA . ASN A 1 121 ? 2.455 48.379 2.725 1.00 13.34 121 ASN A CA 1
ATOM 924 C C . ASN A 1 121 ? 3.614 49.345 2.548 1.00 13.35 121 ASN A C 1
ATOM 925 O O . ASN A 1 121 ? 3.428 50.600 2.628 1.00 14.87 121 ASN A O 1
ATOM 930 N N . TRP A 1 122 ? 4.855 48.843 2.271 1.00 10.42 122 TRP A N 1
ATOM 931 C CA . TRP A 1 122 ? 6.029 49.614 2.054 1.00 11.37 122 TRP A CA 1
ATOM 932 C C . TRP A 1 122 ? 6.676 49.233 0.717 1.00 11.34 122 TRP A C 1
ATOM 933 O O . TRP A 1 122 ? 6.498 48.092 0.265 1.00 13.82 122 TRP A O 1
ATOM 944 N N . VAL A 1 123 ? 7.442 50.163 0.147 1.00 11.97 123 VAL A N 1
ATOM 945 C CA . VAL A 1 123 ? 8.162 49.957 -1.107 1.00 14.40 123 VAL A CA 1
ATOM 946 C C . VAL A 1 123 ? 9.658 50.248 -0.934 1.00 14.96 123 VAL A C 1
ATOM 947 O O . VAL A 1 123 ? 10.037 51.267 -0.356 1.00 17.91 123 VAL A O 1
ATOM 951 N N . ILE A 1 124 ? 10.499 49.349 -1.439 1.00 12.74 124 ILE A N 1
ATOM 952 C CA . ILE A 1 124 ? 11.927 49.477 -1.360 1.00 13.88 124 ILE A CA 1
ATOM 953 C C . ILE A 1 124 ? 12.434 50.309 -2.575 1.00 13.38 124 ILE A C 1
ATOM 954 O O . ILE A 1 124 ? 11.997 50.037 -3.714 1.00 14.39 124 ILE A O 1
ATOM 959 N N . GLU A 1 125 ? 13.343 51.218 -2.372 1.00 12.61 125 GLU A N 1
ATOM 960 C CA . GLU A 1 125 ? 13.988 51.981 -3.412 1.00 13.94 125 GLU A CA 1
ATOM 961 C C . GLU A 1 125 ? 15.463 51.800 -3.247 1.00 12.63 125 GLU A C 1
ATOM 962 O O . GLU A 1 125 ? 16.054 52.142 -2.175 1.00 13.24 125 GLU A O 1
ATOM 968 N N . ILE A 1 126 ? 16.135 51.156 -4.215 1.00 12.72 126 ILE A N 1
ATOM 969 C CA . ILE A 1 126 ? 17.547 50.971 -4.173 1.00 13.45 126 ILE A CA 1
ATOM 970 C C . ILE A 1 126 ? 18.328 52.223 -4.413 1.00 13.47 126 ILE A C 1
ATOM 971 O O . ILE A 1 126 ? 18.182 52.787 -5.519 1.00 14.14 126 ILE A O 1
ATOM 976 N N . MET A 1 127 ? 19.180 52.656 -3.541 1.00 12.37 127 MET A N 1
ATOM 977 C CA . MET A 1 127 ? 19.929 53.872 -3.687 1.00 13.21 127 MET A CA 1
ATOM 978 C C . MET A 1 127 ? 21.357 53.605 -4.150 1.00 15.78 127 MET A C 1
ATOM 979 O O . MET A 1 127 ? 22.016 54.543 -4.656 1.00 17.54 127 MET A O 1
ATOM 984 N N . ASP A 1 128 ? 21.901 52.409 -3.833 1.00 14.64 128 ASP A N 1
ATOM 985 C CA . ASP A 1 128 ? 23.268 52.126 -4.225 1.00 17.29 128 ASP A CA 1
ATOM 986 C C . ASP A 1 128 ? 23.456 50.660 -4.153 1.00 18.90 128 ASP A C 1
ATOM 987 O O . ASP A 1 128 ? 22.890 49.953 -3.324 1.00 17.74 128 ASP A O 1
ATOM 992 N N . GLN A 1 129 ? 24.282 50.133 -5.022 1.00 17.12 129 GLN A N 1
ATOM 993 C CA . GLN A 1 129 ? 24.673 48.735 -5.031 1.00 18.75 129 GLN A CA 1
ATOM 994 C C . GLN A 1 129 ? 26.178 48.753 -5.104 1.00 21.53 129 GLN A C 1
ATOM 995 O O . GLN A 1 129 ? 26.715 49.442 -5.989 1.00 22.46 129 GLN A O 1
ATOM 1001 N N . ARG A 1 130 ? 26.850 48.084 -4.181 1.00 27.57 130 ARG A N 1
ATOM 1002 C CA . ARG A 1 130 ? 28.321 48.033 -4.135 1.00 35.50 130 ARG A CA 1
ATOM 1003 C C . ARG A 1 130 ? 28.671 46.650 -4.684 1.00 40.65 130 ARG A C 1
ATOM 1004 O O . ARG A 1 130 ? 28.105 45.656 -4.312 1.00 40.87 130 ARG A O 1
ATOM 1012 N N . GLY A 1 131 ? 29.596 46.584 -5.618 1.00 57.72 131 GLY A N 1
ATOM 1013 C CA . GLY A 1 131 ? 29.809 45.329 -6.360 1.00 59.68 131 GLY A CA 1
ATOM 1014 C C . GLY A 1 131 ? 28.663 45.045 -7.314 1.00 57.47 131 GLY A C 1
ATOM 1015 O O . GLY A 1 131 ? 27.636 45.720 -7.298 1.00 50.30 131 GLY A O 1
ATOM 1016 N N . ASP A 1 132 ? 28.825 44.026 -8.146 1.00 62.68 132 ASP A N 1
ATOM 1017 C CA . ASP A 1 132 ? 27.901 43.825 -9.247 1.00 67.46 132 ASP A CA 1
ATOM 1018 C C . ASP A 1 132 ? 27.229 42.443 -9.308 1.00 69.72 132 ASP A C 1
ATOM 1019 O O . ASP A 1 132 ? 27.665 41.526 -10.015 1.00 73.18 132 ASP A O 1
ATOM 1024 N N . GLU A 1 133 ? 26.139 42.342 -8.553 1.00 64.81 133 GLU A N 1
ATOM 1025 C CA . GLU A 1 133 ? 25.124 41.322 -8.732 1.00 55.46 133 GLU A CA 1
ATOM 1026 C C . GLU A 1 133 ? 23.908 42.073 -9.248 1.00 44.22 133 GLU A C 1
ATOM 1027 O O . GLU A 1 133 ? 23.940 43.286 -9.384 1.00 40.64 133 GLU A O 1
ATOM 1033 N N . ASP A 1 134 ? 22.835 41.340 -9.501 1.00 34.21 134 ASP A N 1
ATOM 1034 C CA . ASP A 1 134 ? 21.648 41.882 -10.120 1.00 32.59 134 ASP A CA 1
ATOM 1035 C C . ASP A 1 134 ? 21.300 43.264 -9.506 1.00 29.95 134 ASP A C 1
ATOM 1036 O O . ASP A 1 134 ? 21.128 43.367 -8.296 1.00 25.77 134 ASP A O 1
ATOM 1041 N N . PRO A 1 135 ? 21.329 44.357 -10.298 1.00 28.50 135 PRO A N 1
ATOM 1042 C CA . PRO A 1 135 ? 21.100 45.664 -9.688 1.00 30.48 135 PRO A CA 1
ATOM 1043 C C . PRO A 1 135 ? 19.692 45.832 -9.165 1.00 28.10 135 PRO A C 1
ATOM 1044 O O . PRO A 1 135 ? 19.366 46.734 -8.342 1.00 27.86 135 PRO A O 1
ATOM 1048 N N . GLU A 1 136 ? 18.816 44.981 -9.679 1.00 23.69 136 GLU A N 1
ATOM 1049 C CA . GLU A 1 136 ? 17.412 45.020 -9.316 1.00 27.16 136 GLU A CA 1
ATOM 1050 C C . GLU A 1 136 ? 17.115 44.242 -8.046 1.00 24.85 136 GLU A C 1
ATOM 1051 O O . GLU A 1 136 ? 15.983 44.262 -7.564 1.00 28.14 136 GLU A O 1
ATOM 1057 N N . LYS A 1 137 ? 18.110 43.554 -7.491 1.00 23.19 137 LYS A N 1
ATOM 1058 C CA . LYS A 1 137 ? 17.806 42.772 -6.278 1.00 22.53 137 LYS A CA 1
ATOM 1059 C C . LYS A 1 137 ? 18.483 43.317 -5.018 1.00 17.62 137 LYS A C 1
ATOM 1060 O O . LYS A 1 137 ? 19.436 43.988 -5.102 1.00 19.18 137 LYS A O 1
ATOM 1066 N N . LEU A 1 138 ? 17.931 42.985 -3.868 1.00 18.32 138 LEU A N 1
ATOM 1067 C CA . LEU A 1 138 ? 18.463 43.306 -2.567 1.00 17.78 138 LEU A CA 1
ATOM 1068 C C . LEU A 1 138 ? 19.503 42.273 -2.168 1.00 16.26 138 LEU A C 1
ATOM 1069 O O . LEU A 1 138 ? 19.200 41.131 -2.139 1.00 18.82 138 LEU A O 1
ATOM 1074 N N . HIS A 1 139 ? 20.679 42.727 -1.823 1.00 14.99 139 HIS A N 1
ATOM 1075 C CA . HIS A 1 139 ? 21.780 41.892 -1.419 1.00 17.28 139 HIS A CA 1
ATOM 1076 C C . HIS A 1 139 ? 22.193 42.205 -0.021 1.00 15.00 139 HIS A C 1
ATOM 1077 O O . HIS A 1 139 ? 22.208 43.325 0.375 1.00 18.20 139 HIS A O 1
ATOM 1084 N N . THR A 1 140 ? 22.593 41.191 0.711 1.00 15.93 140 THR A N 1
ATOM 1085 C CA . THR A 1 140 ? 23.043 41.352 2.065 1.00 17.03 140 THR A CA 1
ATOM 1086 C C . THR A 1 140 ? 24.346 42.050 2.342 1.00 32.46 140 THR A C 1
ATOM 1087 O O . THR A 1 140 ? 25.389 41.561 1.967 1.00 49.59 140 THR A O 1
ATOM 1091 N N . LEU A 1 141 ? 24.254 43.211 2.956 1.00 16.81 141 LEU A N 1
ATOM 1092 C CA . LEU A 1 141 ? 25.306 44.187 3.204 1.00 17.13 141 LEU A CA 1
ATOM 1093 C C . LEU A 1 141 ? 26.097 44.920 2.132 1.00 16.60 141 LEU A C 1
ATOM 1094 O O . LEU A 1 141 ? 27.124 45.439 2.399 1.00 19.41 141 LEU A O 1
ATOM 1099 N N . THR A 1 142 ? 25.575 44.945 0.935 1.00 14.71 142 THR A N 1
ATOM 1100 C CA . THR A 1 142 ? 25.985 45.836 -0.105 1.00 16.36 142 THR A CA 1
ATOM 1101 C C . THR A 1 142 ? 24.926 46.669 -0.789 1.00 17.25 142 THR A C 1
ATOM 1102 O O . THR A 1 142 ? 25.234 47.548 -1.515 1.00 19.52 142 THR A O 1
ATOM 1106 N N . THR A 1 143 ? 23.660 46.410 -0.495 1.00 13.25 143 THR A N 1
ATOM 1107 C CA . THR A 1 143 ? 22.612 47.199 -1.121 1.00 13.57 143 THR A CA 1
ATOM 1108 C C . THR A 1 143 ? 22.054 48.225 -0.143 1.00 11.93 143 THR A C 1
ATOM 1109 O O . THR A 1 143 ? 21.533 47.871 0.915 1.00 13.80 143 THR A O 1
ATOM 1113 N N . SER A 1 144 ? 22.167 49.500 -0.504 1.00 11.95 144 SER A N 1
ATOM 1114 C CA . SER A 1 144 ? 21.638 50.580 0.336 1.00 12.63 144 SER A CA 1
ATOM 1115 C C . SER A 1 144 ? 20.274 50.906 -0.222 1.00 10.26 144 SER A C 1
ATOM 1116 O O . SER A 1 144 ? 20.133 51.031 -1.390 1.00 11.60 144 SER A O 1
ATOM 1119 N N . PHE A 1 145 ? 19.268 51.035 0.632 1.00 10.42 145 PHE A N 1
ATOM 1120 C CA . PHE A 1 145 ? 17.913 51.267 0.182 1.00 10.62 145 PHE A CA 1
ATOM 1121 C C . PHE A 1 145 ? 17.119 52.129 1.113 1.00 10.44 145 PHE A C 1
ATOM 1122 O O . PHE A 1 145 ? 17.427 52.220 2.303 1.00 12.09 145 PHE A O 1
ATOM 1130 N N . ARG A 1 146 ? 16.108 52.779 0.556 1.00 10.50 146 ARG A N 1
ATOM 1131 C CA . ARG A 1 146 ? 15.076 53.487 1.353 1.00 11.47 146 ARG A CA 1
ATOM 1132 C C . ARG A 1 146 ? 13.844 52.627 1.416 1.00 10.34 146 ARG A C 1
ATOM 1133 O O . ARG A 1 146 ? 13.618 51.724 0.588 1.00 11.53 146 ARG A O 1
ATOM 1141 N N . ILE A 1 147 ? 12.999 52.821 2.451 1.00 12.19 147 ILE A N 1
ATOM 1142 C CA . ILE A 1 147 ? 11.808 52.075 2.744 1.00 11.41 147 ILE A CA 1
ATOM 1143 C C . ILE A 1 147 ? 10.685 53.091 2.811 1.00 10.79 147 ILE A C 1
ATOM 1144 O O . ILE A 1 147 ? 10.637 53.916 3.769 1.00 11.36 147 ILE A O 1
ATOM 1149 N N . LYS A 1 148 ? 9.845 53.176 1.805 1.00 10.81 148 LYS A N 1
ATOM 1150 C CA . LYS A 1 148 ? 8.873 54.189 1.657 1.00 11.21 148 LYS A CA 1
ATOM 1151 C C . LYS A 1 148 ? 7.487 53.652 1.924 1.00 11.09 148 LYS A C 1
ATOM 1152 O O . LYS A 1 148 ? 7.101 52.575 1.436 1.00 11.94 148 LYS A O 1
ATOM 1158 N N . ASN A 1 149 ? 6.669 54.361 2.732 1.00 11.72 149 ASN A N 1
ATOM 1159 C CA . ASN A 1 149 ? 5.282 53.946 2.965 1.00 11.50 149 ASN A CA 1
ATOM 1160 C C . ASN A 1 149 ? 4.438 54.338 1.733 1.00 13.48 149 ASN A C 1
ATOM 1161 O O . ASN A 1 149 ? 4.445 55.463 1.289 1.00 15.38 149 ASN A O 1
ATOM 1166 N N . LEU A 1 150 ? 3.765 53.304 1.198 1.00 14.87 150 LEU A N 1
ATOM 1167 C CA . LEU A 1 150 ? 3.047 53.546 -0.039 1.00 17.29 150 LEU A CA 1
ATOM 1168 C C . LEU A 1 150 ? 1.929 54.571 0.137 1.00 17.21 150 LEU A C 1
ATOM 1169 O O . LEU A 1 150 ? 1.826 55.504 -0.664 1.00 20.85 150 LEU A O 1
ATOM 1174 N N . GLU A 1 151 ? 1.128 54.469 1.166 1.00 15.68 151 GLU A N 1
ATOM 1175 C CA . GLU A 1 151 ? -0.032 55.339 1.358 1.00 18.05 151 GLU A CA 1
ATOM 1176 C C . GLU A 1 151 ? 0.431 56.738 1.689 1.00 18.63 151 GLU A C 1
ATOM 1177 O O . GLU A 1 151 ? -0.171 57.741 1.262 1.00 24.56 151 GLU A O 1
ATOM 1183 N N . MET A 1 152 ? 1.273 56.801 2.711 1.00 17.24 152 MET A N 1
ATOM 1184 C CA . MET A 1 152 ? 1.797 58.058 3.238 1.00 19.28 152 MET A CA 1
ATOM 1185 C C . MET A 1 152 ? 2.738 58.838 2.336 1.00 16.94 152 MET A C 1
ATOM 1186 O O . MET A 1 152 ? 2.693 60.067 2.273 1.00 20.63 152 MET A O 1
ATOM 1191 N N . GLY A 1 153 ? 3.591 58.102 1.642 1.00 16.18 153 GLY A N 1
ATOM 1192 C CA . GLY A 1 153 ? 4.628 58.686 0.839 1.00 17.44 153 GLY A CA 1
ATOM 1193 C C . GLY A 1 153 ? 5.901 59.142 1.522 1.00 17.17 153 GLY A C 1
ATOM 1194 O O . GLY A 1 153 ? 6.720 59.814 0.975 1.00 21.36 153 GLY A O 1
ATOM 1195 N N . CYS A 1 154 ? 6.014 58.731 2.772 1.00 14.51 154 CYS A N 1
ATOM 1196 C CA . CYS A 1 154 ? 7.070 59.083 3.694 1.00 13.30 154 CYS A CA 1
ATOM 1197 C C . CYS A 1 154 ? 8.099 57.978 3.806 1.00 11.90 154 CYS A C 1
ATOM 1198 O O . CYS A 1 154 ? 7.816 56.837 3.430 1.00 11.92 154 CYS A O 1
ATOM 1201 N N . TYR A 1 155 ? 9.296 58.295 4.266 1.00 11.12 155 TYR A N 1
ATOM 1202 C CA . TYR A 1 155 ? 10.403 57.388 4.321 1.00 10.24 155 TYR A CA 1
ATOM 1203 C C . TYR A 1 155 ? 10.824 57.023 5.712 1.00 10.07 155 TYR A C 1
ATOM 1204 O O . TYR A 1 155 ? 11.039 57.907 6.564 1.00 10.86 155 TYR A O 1
ATOM 1213 N N . LEU A 1 156 ? 11.007 55.738 5.957 1.00 9.48 156 LEU A N 1
ATOM 1214 C CA . LEU A 1 156 ? 11.462 55.261 7.252 1.00 9.06 156 LEU A CA 1
ATOM 1215 C C . LEU A 1 156 ? 12.772 55.837 7.617 1.00 9.52 156 LEU A C 1
ATOM 1216 O O . LEU A 1 156 ? 13.715 55.758 6.831 1.00 9.83 156 LEU A O 1
ATOM 1221 N N . ALA A 1 157 ? 12.933 56.347 8.840 1.00 9.77 157 ALA A N 1
ATOM 1222 C CA . ALA A 1 157 ? 14.156 57.037 9.230 1.00 9.56 157 ALA A CA 1
ATOM 1223 C C . ALA A 1 157 ? 14.462 56.858 10.716 1.00 9.44 157 ALA A C 1
ATOM 1224 O O . ALA A 1 157 ? 13.555 56.887 11.540 1.00 11.21 157 ALA A O 1
ATOM 1226 N N . GLN A 1 158 ? 15.730 56.774 11.037 1.00 9.29 158 GLN A N 1
ATOM 1227 C CA . GLN A 1 158 ? 16.245 56.853 12.435 1.00 9.61 158 GLN A CA 1
ATOM 1228 C C . GLN A 1 158 ? 16.695 58.267 12.583 1.00 10.82 158 GLN A C 1
ATOM 1229 O O . GLN A 1 158 ? 17.633 58.685 11.930 1.00 11.88 158 GLN A O 1
ATOM 1235 N N . THR A 1 159 ? 15.976 59.050 13.394 1.00 12.00 159 THR A N 1
ATOM 1236 C CA . THR A 1 159 ? 16.188 60.467 13.424 1.00 12.25 159 THR A CA 1
ATOM 1237 C C . THR A 1 159 ? 17.477 60.962 14.089 1.00 14.01 159 THR A C 1
ATOM 1238 O O . THR A 1 159 ? 17.901 62.067 13.714 1.00 15.52 159 THR A O 1
ATOM 1242 N N . GLY A 1 160 ? 17.995 60.170 15.014 1.00 12.91 160 GLY A N 1
ATOM 1243 C CA . GLY A 1 160 ? 19.094 60.623 15.868 1.00 14.60 160 GLY A CA 1
ATOM 1244 C C . GLY A 1 160 ? 18.652 60.905 17.238 1.00 17.00 160 GLY A C 1
ATOM 1245 O O . GLY A 1 160 ? 19.563 61.073 18.070 1.00 20.04 160 GLY A O 1
ATOM 1246 N N . ASN A 1 161 ? 17.380 61.128 17.473 1.00 14.39 161 ASN A N 1
ATOM 1247 C CA . ASN A 1 161 ? 16.870 61.424 18.819 1.00 15.11 161 ASN A CA 1
ATOM 1248 C C . ASN A 1 161 ? 16.753 60.131 19.612 1.00 15.97 161 ASN A C 1
ATOM 1249 O O . ASN A 1 161 ? 16.457 59.056 19.074 1.00 14.75 161 ASN A O 1
ATOM 1254 N N . SER A 1 162 ? 16.974 60.173 20.925 1.00 15.16 162 SER A N 1
ATOM 1255 C CA . SER A 1 162 ? 16.674 59.084 21.822 1.00 15.81 162 SER A CA 1
ATOM 1256 C C . SER A 1 162 ? 15.273 59.220 22.319 1.00 15.36 162 SER A C 1
ATOM 1257 O O . SER A 1 162 ? 14.787 60.366 22.553 1.00 17.03 162 SER A O 1
ATOM 1260 N N . LEU A 1 163 ? 14.621 58.107 22.596 1.00 14.04 163 LEU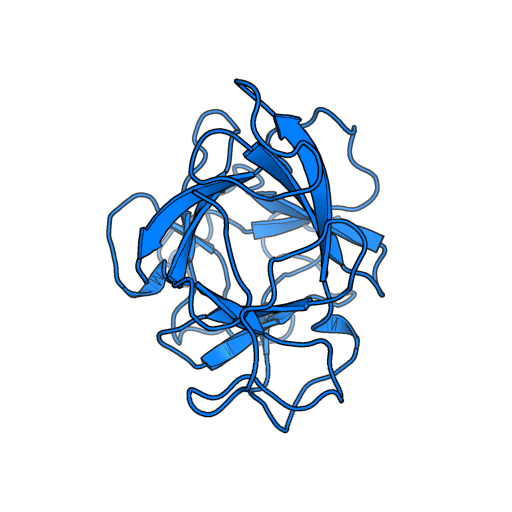 A N 1
ATOM 1261 C CA . LEU A 1 163 ? 13.360 58.041 23.261 1.00 14.47 163 LEU A CA 1
ATOM 1262 C C . LEU A 1 163 ? 13.535 58.204 24.809 1.00 13.55 163 LEU A C 1
ATOM 1263 O O . LEU A 1 163 ? 14.628 57.961 25.313 1.00 15.59 163 LEU A O 1
ATOM 1268 N N . PRO A 1 164 ? 12.450 58.556 25.469 1.00 13.80 164 PRO A N 1
ATOM 1269 C CA . PRO A 1 164 ? 12.472 58.468 26.958 1.00 15.92 164 PRO A CA 1
ATOM 1270 C C . PRO A 1 164 ? 12.604 57.048 27.420 1.00 15.49 164 PRO A C 1
ATOM 1271 O O . PRO A 1 164 ? 12.653 56.057 26.658 1.00 14.81 164 PRO A O 1
ATOM 1275 N N . GLU A 1 165 ? 12.601 56.856 28.773 1.00 15.71 165 GLU A N 1
ATOM 1276 C CA . GLU A 1 165 ? 12.809 55.574 29.393 1.00 16.02 165 GLU A CA 1
ATOM 1277 C C . GLU A 1 165 ? 11.642 54.630 29.124 1.00 13.51 165 GLU A C 1
ATOM 1278 O O . GLU A 1 165 ? 11.833 53.416 29.167 1.00 14.41 165 GLU A O 1
ATOM 1284 N N . TRP A 1 166 ? 10.472 55.138 28.799 1.00 14.95 166 TRP A N 1
ATOM 1285 C CA . TRP A 1 166 ? 9.394 54.253 28.334 1.00 15.33 166 TRP A CA 1
ATOM 1286 C C . TRP A 1 166 ? 9.709 53.460 27.032 1.00 14.46 166 TRP A C 1
ATOM 1287 O O . TRP A 1 166 ? 9.037 52.517 26.735 1.00 13.87 166 TRP A O 1
ATOM 1298 N N . GLY A 1 167 ? 10.668 53.999 26.269 1.00 14.36 167 GLY A N 1
ATOM 1299 C CA . GLY A 1 167 ? 11.242 53.334 25.114 1.00 14.12 167 GLY A CA 1
ATOM 1300 C C . GLY A 1 167 ? 12.614 52.850 25.296 1.00 14.87 167 GLY A C 1
ATOM 1301 O O . GLY A 1 167 ? 13.381 52.643 24.355 1.00 13.80 167 GLY A O 1
ATOM 1302 N N . PHE A 1 168 ? 13.032 52.644 26.583 1.00 13.14 168 PHE A N 1
ATOM 1303 C CA . PHE A 1 168 ? 14.274 52.191 26.985 1.00 13.09 168 PHE A CA 1
ATOM 1304 C C . PHE A 1 168 ? 15.442 53.004 26.493 1.00 12.88 168 PHE A C 1
ATOM 1305 O O . PHE A 1 168 ? 16.539 52.516 26.330 1.00 14.11 168 PHE A O 1
ATOM 1313 N N . ARG A 1 169 ? 15.155 54.282 26.243 1.00 13.47 169 ARG A N 1
ATOM 1314 C CA . ARG A 1 169 ? 16.186 55.211 25.694 1.00 14.28 169 ARG A CA 1
ATOM 1315 C C . ARG A 1 169 ? 16.785 54.768 24.364 1.00 13.82 169 ARG A C 1
ATOM 1316 O O . ARG A 1 169 ? 17.911 55.075 24.030 1.00 14.38 169 ARG A O 1
ATOM 1324 N N . GLN A 1 170 ? 15.976 53.980 23.651 1.00 12.33 170 GLN A N 1
ATOM 1325 C CA . GLN A 1 170 ? 16.364 53.495 22.269 1.00 11.93 170 GLN A CA 1
ATOM 1326 C C . GLN A 1 170 ? 16.181 54.690 21.312 1.00 11.91 170 GLN A C 1
ATOM 1327 O O . GLN A 1 170 ? 15.673 55.744 21.632 1.00 14.14 170 GLN A O 1
ATOM 1333 N N . GLN A 1 171 ? 16.626 54.432 20.074 1.00 11.98 171 GLN A N 1
ATOM 1334 C CA . GLN A 1 171 ? 16.572 55.459 19.068 1.00 11.79 171 GLN A CA 1
ATOM 1335 C C . GLN A 1 171 ? 15.190 55.576 18.448 1.00 10.44 171 GLN A C 1
ATOM 1336 O O . GLN A 1 171 ? 14.603 54.601 18.033 1.00 11.69 171 GLN A O 1
ATOM 1342 N N . GLU A 1 172 ? 14.718 56.784 18.310 1.00 10.54 172 GLU A N 1
ATOM 1343 C CA . GLU A 1 172 ? 13.462 57.084 17.664 1.00 10.94 172 GLU A CA 1
ATOM 1344 C C . GLU A 1 172 ? 13.503 56.752 16.153 1.00 10.22 172 GLU A C 1
ATOM 1345 O O . GLU A 1 172 ? 14.455 57.099 15.463 1.00 10.77 172 GLU A O 1
ATOM 1351 N N . VAL A 1 173 ? 12.436 56.107 15.744 1.00 9.69 173 VAL A N 1
ATOM 1352 C CA . VAL A 1 173 ? 12.184 55.825 14.313 1.00 9.90 173 VAL A CA 1
ATOM 1353 C C . VAL A 1 173 ? 10.910 56.517 13.931 1.00 9.94 173 VAL A C 1
ATOM 1354 O O . VAL A 1 173 ? 9.923 56.487 14.638 1.00 11.63 173 VAL A O 1
ATOM 1358 N N . VAL A 1 174 ? 10.939 57.202 12.774 1.00 9.92 174 VAL A N 1
ATOM 1359 C CA . VAL A 1 174 ? 9.797 57.965 12.262 1.00 10.15 174 VAL A CA 1
ATOM 1360 C C . VAL A 1 174 ? 9.625 57.701 10.778 1.00 10.51 174 VAL A C 1
ATOM 1361 O O . VAL A 1 174 ? 10.466 57.052 10.148 1.00 10.45 174 VAL A O 1
ATOM 1365 N N . CYS A 1 175 ? 8.539 58.222 10.220 1.00 10.80 175 CYS A N 1
ATOM 1366 C CA . CYS A 1 175 ? 8.364 58.274 8.789 1.00 11.35 175 CYS A CA 1
ATOM 1367 C C . CYS A 1 175 ? 8.494 59.722 8.395 1.00 12.48 175 CYS A C 1
ATOM 1368 O O . CYS A 1 175 ? 7.684 60.541 8.817 1.00 14.09 175 CYS A O 1
ATOM 1371 N N . MET A 1 176 ? 9.527 60.052 7.669 1.00 12.53 176 MET A N 1
ATOM 1372 C CA . MET A 1 176 ? 9.960 61.398 7.355 1.00 13.42 176 MET A CA 1
ATOM 1373 C C . MET A 1 176 ? 9.307 61.852 6.081 1.00 13.98 176 MET A C 1
ATOM 1374 O O . MET A 1 176 ? 9.367 61.178 5.061 1.00 14.10 176 MET A O 1
ATOM 1379 N N . LYS A 1 177 ? 8.719 63.044 6.161 1.00 14.88 177 LYS A N 1
ATOM 1380 C CA . LYS A 1 177 ? 8.094 63.676 5.041 1.00 17.27 177 LYS A CA 1
ATOM 1381 C C . LYS A 1 177 ? 9.177 64.486 4.202 1.00 17.28 177 LYS A C 1
ATOM 1382 O O . LYS A 1 177 ? 9.985 65.225 4.770 1.00 22.18 177 LYS A O 1
ATOM 1388 N N . ASN A 1 178 ? 9.258 64.254 2.987 1.00 19.57 178 ASN A N 1
ATOM 1389 C CA . ASN A 1 178 ? 9.979 65.094 2.083 1.00 19.11 178 ASN A CA 1
ATOM 1390 C C . ASN A 1 178 ? 11.434 65.258 2.424 1.00 17.81 178 ASN A C 1
ATOM 1391 O O . ASN A 1 178 ? 11.956 66.366 2.422 1.00 16.73 178 ASN A O 1
ATOM 1396 N N . PRO A 1 179 ? 12.160 64.166 2.710 1.00 13.88 179 PRO A N 1
ATOM 1397 C CA . PRO A 1 179 ? 13.599 64.276 3.007 1.00 13.96 179 PRO A CA 1
ATOM 1398 C C . PRO A 1 179 ? 14.367 64.515 1.716 1.00 13.87 179 PRO A C 1
ATOM 1399 O O . PRO A 1 179 ? 13.923 64.162 0.627 1.00 13.95 179 PRO A O 1
ATOM 1403 N N . PHE A 1 180 ? 15.585 64.979 1.942 1.00 13.19 180 PHE A N 1
ATOM 1404 C CA . PHE A 1 180 ? 16.621 64.909 0.877 1.00 13.55 180 PHE A CA 1
ATOM 1405 C C . PHE A 1 180 ? 16.960 63.458 0.510 1.00 13.69 180 PHE A C 1
ATOM 1406 O O . PHE A 1 180 ? 17.031 62.587 1.410 1.00 13.04 180 PHE A O 1
ATOM 1414 N N . LYS A 1 181 ? 17.149 63.140 -0.749 1.00 14.30 181 LYS A N 1
ATOM 1415 C CA . LYS A 1 181 ? 17.256 61.736 -1.117 1.00 15.45 181 LYS A CA 1
ATOM 1416 C C . LYS A 1 181 ? 18.547 61.143 -0.564 1.00 14.92 181 LYS A C 1
ATOM 1417 O O . LYS A 1 181 ? 18.539 59.904 -0.409 1.00 14.49 181 LYS A O 1
ATOM 1423 N N . ARG A 1 182 ? 19.574 61.888 -0.262 1.00 13.16 182 ARG A N 1
ATOM 1424 C CA . ARG A 1 182 ? 20.816 61.393 0.211 1.00 14.25 182 ARG A CA 1
ATOM 1425 C C . ARG A 1 182 ? 20.950 61.467 1.765 1.00 13.10 182 ARG A C 1
ATOM 1426 O O . ARG A 1 182 ? 22.017 61.247 2.331 1.00 17.08 182 ARG A O 1
ATOM 1434 N N . ASP A 1 183 ? 19.857 61.828 2.423 1.00 11.79 183 ASP A N 1
ATOM 1435 C CA . ASP A 1 183 ? 19.916 61.866 3.859 1.00 11.64 183 ASP A CA 1
ATOM 1436 C C . ASP A 1 183 ? 20.150 60.407 4.174 1.00 10.75 183 ASP A C 1
ATOM 1437 O O . ASP A 1 183 ? 19.440 59.534 3.674 1.00 11.78 183 ASP A O 1
ATOM 1442 N N . LYS A 1 184 ? 21.145 60.136 5.002 1.00 11.34 184 LYS A N 1
ATOM 1443 C CA . LYS A 1 184 ? 21.447 58.783 5.368 1.00 12.46 184 LYS A CA 1
ATOM 1444 C C . LYS A 1 184 ? 20.631 58.242 6.502 1.00 10.57 184 LYS A C 1
ATOM 1445 O O . LYS A 1 184 ? 20.592 57.023 6.726 1.00 10.62 184 LYS A O 1
ATOM 1451 N N . ARG A 1 185 ? 19.878 59.103 7.158 1.00 10.16 185 ARG A N 1
ATOM 1452 C CA . ARG A 1 185 ? 19.008 58.631 8.210 1.00 11.12 185 ARG A CA 1
ATOM 1453 C C . ARG A 1 185 ? 18.018 57.677 7.539 1.00 10.35 185 ARG A C 1
ATOM 1454 O O . ARG A 1 185 ? 17.601 56.678 8.125 1.00 10.72 185 ARG A O 1
ATOM 1462 N N . THR A 1 186 ? 17.651 58.005 6.301 1.00 9.58 186 THR A N 1
ATOM 1463 C CA . THR A 1 186 ? 16.657 57.269 5.551 1.00 9.35 186 THR A CA 1
ATOM 1464 C C 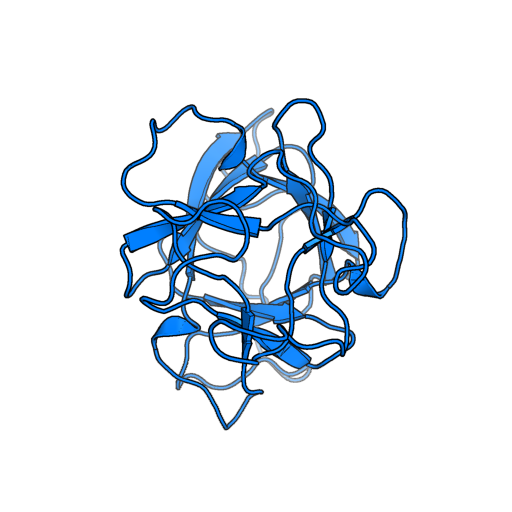. THR A 1 186 ? 17.242 56.071 4.733 1.00 8.95 186 THR A C 1
ATOM 1465 O O . THR A 1 186 ? 16.474 55.401 4.074 1.00 9.38 186 THR A O 1
ATOM 1469 N N . TRP A 1 187 ? 18.552 55.856 4.843 1.00 8.81 187 TRP A N 1
ATOM 1470 C CA . TRP A 1 187 ? 19.265 54.792 4.143 1.00 9.15 187 TRP A CA 1
ATOM 1471 C C . TRP A 1 187 ? 19.464 53.582 5.051 1.00 9.23 187 TRP A C 1
ATOM 1472 O O . TRP A 1 187 ? 19.854 53.715 6.212 1.00 9.56 187 TRP A O 1
ATOM 1483 N N . TRP A 1 188 ? 19.191 52.404 4.505 1.00 9.13 188 TRP A N 1
ATOM 1484 C CA . TRP A 1 188 ? 19.281 51.118 5.259 1.00 9.49 188 TRP A CA 1
ATOM 1485 C C . TRP A 1 188 ? 20.049 50.117 4.501 1.00 10.16 188 TRP A C 1
ATOM 1486 O O . TRP A 1 188 ? 20.065 50.161 3.237 1.00 10.73 188 TRP A O 1
ATOM 1497 N N . ASN A 1 189 ? 20.576 49.103 5.145 1.00 9.90 189 ASN A N 1
ATOM 1498 C CA . ASN A 1 189 ? 21.036 47.891 4.488 1.00 10.02 189 ASN A CA 1
ATOM 1499 C C . ASN A 1 189 ? 20.622 46.679 5.283 1.00 10.67 189 ASN A C 1
ATOM 1500 O O . ASN A 1 189 ? 20.395 46.786 6.488 1.00 11.65 189 ASN A O 1
ATOM 1505 N N . ILE A 1 190 ? 20.608 45.525 4.674 1.00 11.18 190 ILE A N 1
ATOM 1506 C CA . ILE A 1 190 ? 20.479 44.264 5.378 1.00 11.10 190 ILE A CA 1
ATOM 1507 C C . ILE A 1 190 ? 21.800 43.945 6.004 1.00 11.73 190 ILE A C 1
ATOM 1508 O O . ILE A 1 190 ? 22.848 43.945 5.277 1.00 13.09 190 ILE A O 1
ATOM 1513 N N . GLU A 1 191 ? 21.817 43.691 7.299 1.00 12.65 191 GLU A N 1
ATOM 1514 C CA . GLU A 1 191 ? 23.060 43.336 7.981 1.00 13.19 191 GLU A CA 1
ATOM 1515 C C . GLU A 1 191 ? 23.121 41.840 8.091 1.00 14.63 191 GLU A C 1
ATOM 1516 O O . GLU A 1 191 ? 23.734 41.113 7.215 1.00 22.88 191 GLU A O 1
ATOM 1522 N N . THR A 1 192 ? 22.371 41.259 8.957 1.00 13.60 192 THR A N 1
ATOM 1523 C CA . THR A 1 192 ? 22.351 39.800 9.064 1.00 15.25 192 THR A CA 1
ATOM 1524 C C . THR A 1 192 ? 21.252 39.267 8.185 1.00 15.32 192 THR A C 1
ATOM 1525 O O . THR A 1 192 ? 20.157 39.858 8.034 1.00 14.61 192 THR A O 1
ATOM 1529 N N . HIS A 1 193 ? 21.479 38.076 7.632 1.00 14.03 193 HIS A N 1
ATOM 1530 C CA . HIS A 1 193 ? 20.525 37.404 6.756 1.00 13.93 193 HIS A CA 1
ATOM 1531 C C . HIS A 1 193 ? 20.572 35.916 7.105 1.00 14.49 193 HIS A C 1
ATOM 1532 O O . HIS A 1 193 ? 21.638 35.270 6.864 1.00 15.57 193 HIS A O 1
ATOM 1539 N N . GLU A 1 194 ? 19.475 35.421 7.615 1.00 13.41 194 GLU A N 1
ATOM 1540 C CA . GLU A 1 194 ? 19.367 33.972 7.872 1.00 15.03 194 GLU A CA 1
ATOM 1541 C C . GLU A 1 194 ? 18.266 33.402 7.085 1.00 13.26 194 GLU A C 1
ATOM 1542 O O . GLU A 1 194 ? 17.168 33.918 7.005 1.00 15.64 194 GLU A O 1
ATOM 1548 N N . ASN A 1 195 ? 18.560 32.250 6.500 1.00 15.81 195 ASN A N 1
ATOM 1549 C CA . ASN A 1 195 ? 17.502 31.521 5.748 1.00 16.99 195 ASN A CA 1
ATOM 1550 C C . ASN A 1 195 ? 16.934 30.451 6.621 1.00 22.75 195 ASN A C 1
ATOM 1551 O O . ASN A 1 195 ? 17.453 29.362 6.606 1.00 25.69 195 ASN A O 1
#

Organism: Saccharomyces cerevisiae (strain ATCC 204508 / S288c) (NCBI:txid559292)